Protein 2IU5 (pdb70)

Radius of gyration: 24.39 Å; Cα contacts (8 Å, |Δi|>4): 300; chains: 2; bounding box: 53×53×75 Å

Nearest PDB structures (foldseek):
  2iu5-assembly1_B  TM=9.719E-01  e=1.407E-22  Lactococcus lactis subsp. lactis Il1403
  4mk6-assembly1_A-2  TM=7.461E-01  e=1.262E-07  Listeria monocytogenes EGD-e
  6en8-assembly1_D  TM=5.261E-01  e=4.383E-03  Sulfolobus acidocaldarius DSM 639
  3qkx-assembly1_A  TM=4.637E-01  e=3.788E-03  Haemophilus influenzae
  3bjb-assembly2_D  TM=5.401E-01  e=4.105E-02  Rhodococcus jostii RHA1

CATH classification: 1.10.357.10

Solvent-accessible surface area: 18231 Å² total

Structure (mmCIF, N/CA/C/O backbone):
data_2IU5
#
_entry.id   2IU5
#
_cell.length_a   44.459
_cell.length_b   46.284
_cell.length_c   171.939
_cell.angle_alpha   90.00
_cell.angle_beta   90.00
_cell.angle_gamma   90.00
#
_symmetry.space_group_name_H-M   'P 21 21 21'
#
loop_
_entity.id
_entity.type
_entity.pdbx_description
1 polymer 'HTH-TYPE DHAKLM OPERON TRANSCRIPTIONAL ACTIVATOR DHAS'
2 water water
#
loop_
_atom_site.group_PDB
_atom_site.id
_atom_site.type_symbol
_atom_site.label_atom_id
_atom_site.label_alt_id
_atom_site.label_comp_id
_atom_site.label_asym_id
_atom_site.label_entity_id
_atom_site.label_seq_id
_atom_site.pdbx_PDB_ins_code
_atom_site.Cartn_x
_atom_site.Cartn_y
_atom_site.Cartn_z
_atom_site.occupancy
_atom_site.B_iso_or_equiv
_atom_site.auth_seq_id
_atom_site.auth_comp_id
_atom_site.auth_asym_id
_atom_site.auth_atom_id
_atom_site.pdbx_PDB_model_num
ATOM 1 N N . MET A 1 8 ? 7.518 42.050 46.996 1.00 21.52 1 MET A N 1
ATOM 2 C CA . MET A 1 8 ? 6.399 42.439 47.905 1.00 20.10 1 MET A CA 1
ATOM 3 C C . MET A 1 8 ? 6.404 41.485 49.067 1.00 19.85 1 MET A C 1
ATOM 4 O O . MET A 1 8 ? 6.832 40.342 48.906 1.00 19.63 1 MET A O 1
ATOM 9 N N . GLU A 1 9 ? 5.931 41.944 50.221 1.00 19.80 2 GLU A N 1
ATOM 10 C CA . GLU A 1 9 ? 5.849 41.074 51.390 1.00 21.35 2 GLU A CA 1
ATOM 11 C C . GLU A 1 9 ? 4.492 41.185 52.070 1.00 19.97 2 GLU A C 1
ATOM 12 O O . GLU A 1 9 ? 3.813 40.184 52.244 1.00 18.63 2 GLU A O 1
ATOM 18 N N . LYS A 1 10 ? 4.088 42.395 52.457 1.00 19.49 3 LYS A N 1
ATOM 19 C CA . LYS A 1 10 ? 2.990 42.538 53.408 1.00 20.99 3 LYS A CA 1
ATOM 20 C C . LYS A 1 10 ? 1.619 42.041 52.946 1.00 21.29 3 LYS A C 1
ATOM 21 O O . LYS A 1 10 ? 0.827 41.579 53.761 1.00 21.68 3 LYS A O 1
ATOM 27 N N . SER A 1 11 ? 1.338 42.130 51.649 1.00 20.90 4 SER A N 1
ATOM 28 C CA . SER A 1 11 ? 0.026 41.772 51.138 1.00 21.80 4 SER A CA 1
ATOM 29 C C . SER A 1 11 ? -0.006 40.305 50.726 1.00 22.53 4 SER A C 1
ATOM 30 O O . SER A 1 11 ? -1.061 39.811 50.351 1.00 22.73 4 SER A O 1
ATOM 33 N N . ILE A 1 12 ? 1.139 39.625 50.792 1.00 21.50 5 ILE A N 1
ATOM 34 C CA . ILE A 1 12 ? 1.213 38.232 50.344 1.00 21.44 5 ILE A CA 1
ATOM 35 C C . ILE A 1 12 ? 1.925 37.281 51.312 1.00 21.92 5 ILE A C 1
ATOM 36 O O . ILE A 1 12 ? 2.518 36.313 50.872 1.00 21.71 5 ILE A O 1
ATOM 41 N N . ILE A 1 13 ? 1.851 37.571 52.609 1.00 22.34 6 ILE A N 1
ATOM 42 C CA . ILE A 1 13 ? 2.629 36.865 53.622 1.00 23.17 6 ILE A CA 1
ATOM 43 C C . ILE A 1 13 ? 2.318 35.365 53.554 1.00 22.88 6 ILE A C 1
ATOM 44 O O . ILE A 1 13 ? 3.219 34.528 53.454 1.00 22.76 6 ILE A O 1
ATOM 49 N N . THR A 1 14 ? 1.034 35.022 53.600 1.00 21.45 7 THR A N 1
ATOM 50 C CA . THR A 1 14 ? 0.672 33.611 53.687 1.00 20.90 7 THR A CA 1
ATOM 51 C C . THR A 1 14 ? 0.991 32.886 52.392 1.00 21.46 7 THR A C 1
ATOM 52 O O . THR A 1 14 ? 1.489 31.767 52.411 1.00 19.75 7 THR A O 1
ATOM 56 N N . GLN A 1 15 ? 0.704 33.525 51.264 1.00 19.65 8 GLN A N 1
ATOM 57 C CA . GLN A 1 15 ? 1.063 32.948 49.973 1.00 20.05 8 GLN A CA 1
ATOM 58 C C . GLN A 1 15 ? 2.537 32.601 49.899 1.00 19.58 8 GLN A C 1
ATOM 59 O O . GLN A 1 15 ? 2.901 31.536 49.390 1.00 20.48 8 GLN A O 1
ATOM 65 N N . LYS A 1 16 ? 3.385 33.500 50.406 1.00 20.03 9 LYS A N 1
ATOM 66 C CA . LYS A 1 16 ? 4.824 33.280 50.334 1.00 20.86 9 LYS A CA 1
ATOM 67 C C . LYS A 1 16 ? 5.246 32.088 51.180 1.00 19.89 9 LYS A C 1
ATOM 68 O O . LYS A 1 16 ? 6.146 31.337 50.785 1.00 22.15 9 LYS A O 1
ATOM 74 N N . ILE A 1 17 ? 4.601 31.918 52.332 1.00 18.71 10 ILE A N 1
ATOM 75 C CA . ILE A 1 17 ? 4.883 30.779 53.208 1.00 19.73 10 ILE A CA 1
ATOM 76 C C . ILE A 1 17 ? 4.482 29.469 52.531 1.00 19.91 10 ILE A C 1
ATOM 77 O O . ILE A 1 17 ? 5.236 28.483 52.540 1.00 20.24 10 ILE A O 1
ATOM 82 N N . ILE A 1 18 ? 3.290 29.469 51.935 1.00 17.80 11 ILE A N 1
ATOM 83 C CA . ILE A 1 18 ? 2.800 28.276 51.240 1.00 18.78 11 ILE A CA 1
ATOM 84 C C . ILE A 1 18 ? 3.727 27.953 50.062 1.00 19.66 11 ILE A C 1
ATOM 85 O O . ILE A 1 18 ? 4.127 26.813 49.868 1.00 19.13 11 ILE A O 1
ATOM 90 N N . ALA A 1 19 ? 4.081 28.957 49.268 1.00 20.17 12 ALA A N 1
ATOM 91 C CA . ALA A 1 19 ? 4.992 28.737 48.143 1.00 20.77 12 ALA A CA 1
ATOM 92 C C . ALA A 1 19 ? 6.366 28.193 48.556 1.00 20.71 12 ALA A C 1
ATOM 93 O O . ALA A 1 19 ? 6.937 27.286 47.910 1.00 21.35 12 ALA A O 1
ATOM 95 N N . LYS A 1 20 ? 6.912 28.746 49.627 1.00 20.41 13 LYS A N 1
ATOM 96 C CA . LYS A 1 20 ? 8.196 28.261 50.140 1.00 21.51 13 LYS A CA 1
ATOM 97 C C . LYS A 1 20 ? 8.113 26.788 50.530 1.00 21.51 13 LYS A C 1
ATOM 98 O O . LYS A 1 20 ? 9.009 25.998 50.215 1.00 21.99 13 LYS A O 1
ATOM 104 N N . ALA A 1 21 ? 7.032 26.439 51.218 1.00 20.01 14 ALA A N 1
ATOM 105 C CA . ALA A 1 21 ? 6.787 25.040 51.557 1.00 19.33 14 ALA A CA 1
ATOM 106 C C . ALA A 1 21 ? 6.773 24.132 50.327 1.00 19.41 14 ALA A C 1
ATOM 107 O O . ALA A 1 21 ? 7.422 23.075 50.305 1.00 20.00 14 ALA A O 1
ATOM 109 N N . PHE A 1 22 ? 6.028 24.552 49.304 1.00 18.82 15 PHE A N 1
ATOM 110 C CA . PHE A 1 22 ? 5.969 23.778 48.064 1.00 19.13 15 PHE A CA 1
ATOM 111 C C . PHE A 1 22 ? 7.344 23.645 47.424 1.00 19.89 15 PHE A C 1
ATOM 112 O O . PHE A 1 22 ? 7.751 22.554 47.008 1.00 19.29 15 PHE A O 1
ATOM 120 N N . LYS A 1 23 ? 8.063 24.764 47.346 1.00 19.69 16 LYS A N 1
ATOM 121 C CA . LYS A 1 23 ? 9.399 24.744 46.703 1.00 20.15 16 LYS A CA 1
ATOM 122 C C . LYS A 1 23 ? 10.321 2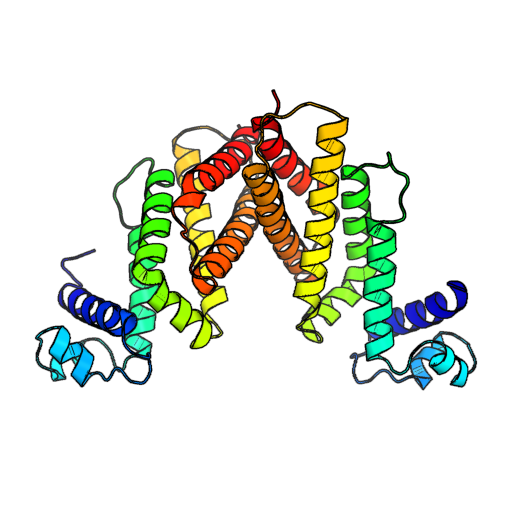3.796 47.477 1.00 20.93 16 LYS A C 1
ATOM 123 O O . LYS A 1 23 ? 11.105 23.048 46.881 1.00 22.75 16 LYS A O 1
ATOM 129 N N . ASP A 1 24 ? 10.241 23.817 48.805 1.00 22.21 17 ASP A N 1
ATOM 130 C CA . ASP A 1 24 ? 10.985 22.884 49.642 1.00 21.82 17 ASP A CA 1
ATOM 131 C C . ASP A 1 24 ? 10.645 21.415 49.346 1.00 21.46 17 ASP A C 1
ATOM 132 O O . ASP A 1 24 ? 11.551 20.583 49.192 1.00 21.58 17 ASP A O 1
ATOM 137 N N . LEU A 1 25 ? 9.359 21.087 49.260 1.00 19.12 18 LEU A N 1
ATOM 138 C CA . LEU A 1 25 ? 8.969 19.707 48.946 1.00 19.66 18 LEU A CA 1
ATOM 139 C C . LEU A 1 25 ? 9.411 19.285 47.541 1.00 18.75 18 LEU A C 1
ATOM 140 O O . LEU A 1 25 ? 9.754 18.125 47.319 1.00 17.59 18 LEU A O 1
ATOM 145 N N . MET A 1 26 ? 9.407 20.227 46.594 1.00 18.92 19 MET A N 1
ATOM 146 C CA . MET A 1 26 ? 9.823 19.917 45.205 1.00 18.75 19 MET A CA 1
ATOM 147 C C . MET A 1 26 ? 11.313 19.607 45.088 1.00 20.28 19 MET A C 1
ATOM 148 O O . MET A 1 26 ? 11.773 19.069 44.093 1.00 20.62 19 MET A O 1
ATOM 153 N N . GLN A 1 27 ? 12.090 19.942 46.109 1.00 19.28 20 GLN A N 1
ATOM 154 C CA . GLN A 1 27 ? 13.489 19.548 46.086 1.00 19.19 20 GLN A CA 1
ATOM 155 C C . GLN A 1 27 ? 13.640 18.029 46.163 1.00 18.80 20 GLN A C 1
ATOM 156 O O . GLN A 1 27 ? 14.586 17.464 45.601 1.00 18.90 20 GLN A O 1
ATOM 162 N N . SER A 1 28 ? 12.719 17.373 46.863 1.00 17.94 21 SER A N 1
ATOM 163 C CA . SER A 1 28 ? 12.976 15.990 47.266 1.00 17.71 21 SER A CA 1
ATOM 164 C C . SER A 1 28 ? 11.815 15.042 47.007 1.00 18.65 21 SER A C 1
ATOM 165 O O . SER A 1 28 ? 11.916 13.859 47.345 1.00 20.04 21 SER A O 1
ATOM 168 N N . ASN A 1 29 ? 10.735 15.563 46.425 1.00 18.59 22 ASN A N 1
ATOM 169 C CA . ASN A 1 29 ? 9.564 14.744 46.087 1.00 21.13 22 ASN A CA 1
ATOM 170 C C . ASN A 1 29 ? 9.139 15.009 44.647 1.00 19.06 22 ASN A C 1
ATOM 171 O O . ASN A 1 29 ? 9.314 16.125 44.154 1.00 20.60 22 ASN A O 1
ATOM 176 N N . ALA A 1 30 ? 8.588 13.991 43.983 1.00 21.23 23 ALA A N 1
ATOM 177 C CA . ALA A 1 30 ? 8.019 14.213 42.650 1.00 21.01 23 ALA A CA 1
ATOM 178 C C . ALA A 1 30 ? 6.817 15.142 42.768 1.00 20.81 23 ALA A C 1
ATOM 179 O O . ALA A 1 30 ? 6.047 15.060 43.725 1.00 20.72 23 ALA A O 1
ATOM 181 N N . TYR A 1 31 ? 6.658 16.033 41.792 1.00 19.65 24 TYR A N 1
ATOM 182 C CA . TYR A 1 31 ? 5.586 16.989 41.789 1.00 19.56 24 TYR A CA 1
ATOM 183 C C . TYR A 1 31 ? 4.213 16.390 42.119 1.00 20.25 24 TYR A C 1
ATOM 184 O O . TYR A 1 31 ? 3.495 16.902 42.976 1.00 19.37 24 TYR A O 1
ATOM 193 N N . HIS A 1 32 ? 3.845 15.317 41.433 1.00 19.38 25 HIS A N 1
ATOM 194 C CA . HIS A 1 32 ? 2.485 14.820 41.582 1.00 19.38 25 HIS A CA 1
ATOM 195 C C . HIS A 1 32 ? 2.274 14.100 42.904 1.00 20.62 25 HIS A C 1
ATOM 196 O O . HIS A 1 32 ? 1.140 13.819 43.268 1.00 20.71 25 HIS A O 1
ATOM 203 N N . GLN A 1 33 ? 3.360 13.804 43.619 1.00 19.78 26 GLN A N 1
ATOM 204 C CA . GLN A 1 33 ? 3.266 13.144 44.922 1.00 21.16 26 GLN A CA 1
ATOM 205 C C . GLN A 1 33 ? 3.275 14.136 46.077 1.00 21.44 26 GLN A C 1
ATOM 206 O O . GLN A 1 33 ? 3.351 13.740 47.253 1.00 24.36 26 GLN A O 1
ATOM 212 N N . ILE A 1 34 ? 3.201 15.428 45.757 1.00 19.22 27 ILE A N 1
ATOM 213 C CA . ILE A 1 34 ? 3.030 16.465 46.758 1.00 20.22 27 ILE A CA 1
ATOM 214 C C . ILE A 1 34 ? 1.574 16.912 46.841 1.00 20.17 27 ILE A C 1
ATOM 215 O O . ILE A 1 34 ? 1.081 17.567 45.928 1.00 20.67 27 ILE A O 1
ATOM 220 N N . SER A 1 35 ? 0.882 16.563 47.920 1.00 20.24 28 SER A N 1
ATOM 221 C CA . SER A 1 35 ? -0.528 16.959 48.028 1.00 20.07 28 SER A CA 1
ATOM 222 C C . SER A 1 35 ? -0.654 18.309 48.709 1.00 19.77 28 SER A C 1
ATOM 223 O O . SER A 1 35 ? 0.291 18.796 49.323 1.00 18.77 28 SER A O 1
ATOM 226 N N . VAL A 1 36 ? -1.829 18.935 48.613 1.00 19.47 29 VAL A N 1
ATOM 227 C CA . VAL A 1 36 ? -2.096 20.127 49.405 1.00 19.92 29 VAL A CA 1
ATOM 228 C C . VAL A 1 36 ? -1.901 19.866 50.898 1.00 20.39 29 VAL A C 1
ATOM 229 O O . VAL A 1 36 ? -1.352 20.691 51.628 1.00 19.87 29 VAL A O 1
ATOM 233 N N . SER A 1 37 ? -2.352 18.706 51.365 1.00 20.05 30 SER A N 1
ATOM 234 C CA . SER A 1 37 ? -2.091 18.344 52.754 1.00 22.00 30 SER A CA 1
ATOM 235 C C . SER A 1 37 ? -0.592 18.416 53.073 1.00 21.17 30 SER A C 1
ATOM 236 O O . SER A 1 37 ? -0.220 18.967 54.110 1.00 20.52 30 SER A O 1
ATOM 239 N N . ASP A 1 38 ? 0.259 17.866 52.196 1.00 20.65 31 ASP A N 1
ATOM 240 C CA . ASP A 1 38 ? 1.709 17.874 52.430 1.00 20.49 31 ASP A CA 1
ATOM 241 C C . ASP A 1 38 ? 2.229 19.313 52.499 1.00 20.15 31 ASP A C 1
ATOM 242 O O . ASP A 1 38 ? 3.013 19.663 53.392 1.00 19.92 31 ASP A O 1
ATOM 247 N N . ILE A 1 39 ? 1.789 20.142 51.557 1.00 19.84 32 ILE A N 1
ATOM 248 C CA . ILE A 1 39 ? 2.244 21.538 51.500 1.00 19.32 32 ILE A CA 1
ATOM 249 C C . ILE A 1 39 ? 1.933 22.251 52.800 1.00 18.41 32 ILE A C 1
ATOM 250 O O . ILE A 1 39 ? 2.777 22.952 53.365 1.00 18.27 32 ILE A O 1
ATOM 255 N N . MET A 1 40 ? 0.709 22.071 53.280 1.00 18.86 33 MET A N 1
ATOM 256 C CA . MET A 1 40 ? 0.265 22.796 54.463 1.00 19.02 33 MET A CA 1
ATOM 257 C C . MET A 1 40 ? 0.837 22.247 55.768 1.00 19.51 33 MET A C 1
ATOM 258 O O . MET A 1 40 ? 1.090 23.006 56.702 1.00 19.37 33 MET A O 1
ATOM 263 N N . GLN A 1 41 ? 1.052 20.940 55.842 1.00 20.55 34 GLN A N 1
ATOM 264 C CA . GLN A 1 41 ? 1.863 20.359 56.914 1.00 22.13 34 GLN A CA 1
ATOM 265 C C . GLN A 1 41 ? 3.245 20.994 56.977 1.00 22.11 34 GLN A C 1
ATOM 266 O O . GLN A 1 41 ? 3.728 21.386 58.047 1.00 22.35 34 GLN A O 1
ATOM 272 N N . THR A 1 42 ? 3.902 21.112 55.822 1.00 20.45 35 THR A N 1
ATOM 273 C CA . THR A 1 42 ? 5.246 21.662 55.784 1.00 20.40 35 THR A CA 1
ATOM 274 C C . THR A 1 42 ? 5.221 23.160 56.139 1.00 21.37 35 THR A C 1
ATOM 275 O O . THR A 1 42 ? 6.123 23.668 56.816 1.00 22.30 35 THR A O 1
ATOM 279 N N . ALA A 1 43 ? 4.186 23.860 55.687 1.00 20.26 36 ALA A N 1
ATOM 280 C CA . ALA A 1 43 ? 4.033 25.283 55.970 1.00 21.75 36 ALA A CA 1
ATOM 281 C C . ALA A 1 43 ? 3.645 25.574 57.418 1.00 22.68 36 ALA A C 1
ATOM 282 O O . ALA A 1 43 ? 3.777 26.718 57.887 1.00 23.15 36 ALA A O 1
ATOM 284 N N . LYS A 1 44 ? 3.169 24.554 58.113 1.00 22.64 37 LYS A N 1
ATOM 285 C CA . LYS A 1 44 ? 2.621 24.703 59.467 1.00 23.79 37 LYS A CA 1
ATOM 286 C C . LYS A 1 44 ? 1.459 25.693 59.503 1.00 23.18 37 LYS A C 1
ATOM 287 O O . LYS A 1 44 ? 1.398 26.569 60.367 1.00 24.19 37 LYS A O 1
ATOM 293 N N . ILE A 1 45 ? 0.549 25.532 58.555 1.00 22.85 38 ILE A N 1
ATOM 294 C CA . ILE A 1 45 ? -0.678 26.307 58.504 1.00 22.29 38 ILE A CA 1
ATOM 295 C C . ILE A 1 45 ? -1.829 25.329 58.296 1.00 23.07 38 ILE A C 1
ATOM 296 O O . ILE A 1 45 ? -1.698 24.333 57.579 1.00 23.33 38 ILE A O 1
ATOM 301 N N . ARG A 1 46 ? -2.965 25.613 58.928 1.00 25.16 39 ARG A N 1
ATOM 302 C CA . ARG A 1 46 ? -4.144 24.759 58.815 1.00 26.36 39 ARG A CA 1
ATOM 303 C C . ARG A 1 46 ? -4.507 24.537 57.351 1.00 24.66 39 ARG A C 1
ATOM 304 O O . ARG A 1 46 ? -4.513 25.491 56.571 1.00 24.74 39 ARG A O 1
ATOM 312 N N . ARG A 1 47 ? -4.809 23.298 56.981 1.00 22.63 40 ARG A N 1
ATOM 313 C CA . ARG A 1 47 ? -4.967 22.951 55.576 1.00 22.18 40 ARG A CA 1
ATOM 314 C C . ARG A 1 47 ? -5.963 23.827 54.837 1.00 22.50 40 ARG A C 1
ATOM 315 O O . ARG A 1 47 ? -5.690 24.281 53.719 1.00 22.75 40 ARG A O 1
ATOM 323 N N . GLN A 1 48 ? -7.121 24.064 55.449 1.00 21.88 41 GLN A N 1
ATOM 324 C CA . GLN A 1 48 ? -8.190 24.765 54.752 1.00 22.30 41 GLN A CA 1
ATOM 325 C C . GLN A 1 48 ? -7.762 26.170 54.299 1.00 21.95 41 GLN A C 1
ATOM 326 O O . GLN A 1 48 ? -8.300 26.725 53.337 1.00 21.73 41 GLN A O 1
ATOM 332 N N . THR A 1 49 ? -6.789 26.753 54.988 1.00 22.23 42 THR A N 1
ATOM 333 C CA . THR A 1 49 ? -6.319 28.102 54.673 1.00 22.72 42 THR A CA 1
ATOM 334 C C . THR A 1 49 ? -5.776 28.171 53.243 1.00 21.59 42 THR A C 1
ATOM 335 O O . THR A 1 49 ? -5.845 29.221 52.604 1.00 23.37 42 THR A O 1
ATOM 339 N N . PHE A 1 50 ? -5.244 27.068 52.737 1.00 20.80 43 PHE A N 1
ATOM 340 C CA . PHE A 1 50 ? -4.699 27.039 51.370 1.00 19.77 43 PHE A CA 1
ATOM 341 C C . PHE A 1 50 ? -5.739 27.573 50.412 1.00 20.90 43 PHE A C 1
ATOM 342 O O . PHE A 1 50 ? -5.412 28.297 49.470 1.00 19.14 43 PHE A O 1
ATOM 350 N N . TYR A 1 51 ? -7.000 27.230 50.649 1.00 19.84 44 TYR A N 1
ATOM 351 C CA . TYR A 1 51 ? -8.081 27.545 49.704 1.00 19.96 44 TYR A CA 1
ATOM 352 C C . TYR A 1 51 ? -8.588 28.980 49.751 1.00 21.49 44 TYR A C 1
ATOM 353 O O . TYR A 1 51 ? -9.439 29.409 48.947 1.00 22.25 44 TYR A O 1
ATOM 362 N N . ASN A 1 52 ? -8.066 29.750 50.697 1.00 20.03 45 ASN A N 1
ATOM 363 C CA . ASN A 1 52 ? -8.303 31.183 50.649 1.00 21.73 45 ASN A CA 1
ATOM 364 C C . ASN A 1 52 ? -7.489 31.775 49.512 1.00 21.02 45 ASN A C 1
ATOM 365 O O . ASN A 1 52 ? -7.736 32.915 49.125 1.00 21.35 45 ASN A O 1
ATOM 370 N N . TYR A 1 53 ? -6.534 31.011 48.982 1.00 20.33 46 TYR A N 1
ATOM 371 C CA . TYR A 1 53 ? -5.541 31.560 48.058 1.00 21.66 46 TYR A CA 1
ATOM 372 C C . TYR A 1 53 ? -5.389 30.796 46.743 1.00 21.13 46 TYR A C 1
ATOM 373 O O . TYR A 1 53 ? -5.189 31.411 45.700 1.00 21.24 46 TYR A O 1
ATOM 382 N N . PHE A 1 54 ? -5.480 29.470 46.781 1.00 20.52 47 PHE A N 1
ATOM 383 C CA . PHE A 1 54 ? -5.222 28.659 45.593 1.00 21.06 47 PHE A CA 1
ATOM 384 C C . PHE A 1 54 ? -6.192 27.508 45.534 1.00 20.43 47 PHE A C 1
ATOM 385 O O . PHE A 1 54 ? -6.569 26.993 46.576 1.00 22.34 47 PHE A O 1
ATOM 393 N N . GLN A 1 55 ? -6.583 27.111 44.323 1.00 20.58 48 GLN A N 1
ATOM 394 C CA . GLN A 1 55 ? -7.517 26.004 44.157 1.00 20.08 48 GLN A CA 1
ATOM 395 C C . GLN A 1 55 ? -6.800 24.651 44.207 1.00 20.75 48 GLN A C 1
ATOM 396 O O . GLN A 1 55 ? -7.386 23.632 44.581 1.00 19.32 48 GLN A O 1
ATOM 402 N N . ASN A 1 56 ? -5.528 24.657 43.819 1.00 17.84 49 ASN A N 1
ATOM 403 C CA . ASN A 1 56 ? -4.767 23.440 43.656 1.00 19.96 49 ASN A CA 1
ATOM 404 C C . ASN A 1 56 ? -3.307 23.774 43.386 1.00 19.54 49 ASN A C 1
ATOM 405 O O . ASN A 1 56 ? -2.928 24.950 43.336 1.00 18.99 49 ASN A O 1
ATOM 410 N N . GLN A 1 57 ? -2.505 22.736 43.218 1.00 19.88 50 GLN A N 1
ATOM 411 C CA . GLN A 1 57 ? -1.069 22.895 43.051 1.00 18.77 50 GLN A CA 1
ATOM 412 C C . GLN A 1 57 ? -0.704 23.584 41.745 1.00 19.39 50 GLN A C 1
ATOM 413 O O . GLN A 1 57 ? 0.324 24.251 41.705 1.00 20.54 50 GLN A O 1
ATOM 419 N N . GLU A 1 58 ? -1.528 23.435 40.706 1.00 18.96 51 GLU A N 1
ATOM 420 C CA . GLU A 1 58 ? -1.262 24.103 39.417 1.00 20.34 51 GLU A CA 1
ATOM 421 C C . GLU A 1 58 ? -1.391 25.597 39.602 1.00 20.90 51 GLU A C 1
ATOM 422 O O . GLU A 1 58 ? -0.563 26.369 39.103 1.00 21.22 51 GLU A O 1
ATOM 428 N N . GLU A 1 59 ? -2.425 26.012 40.319 1.00 19.31 52 GLU A N 1
ATOM 429 C CA . GLU A 1 59 ? -2.549 27.452 40.584 1.00 20.04 52 GLU A CA 1
ATOM 430 C C . GLU A 1 59 ? -1.387 27.976 41.425 1.00 19.88 52 GLU A C 1
ATOM 431 O O . GLU A 1 59 ? -0.945 29.111 41.223 1.00 20.31 52 GLU A O 1
ATOM 437 N N . LEU A 1 60 ? -0.889 27.183 42.370 1.00 19.23 53 LEU A N 1
ATOM 438 C CA . LEU A 1 60 ? 0.222 27.590 43.203 1.00 18.74 53 LEU A CA 1
ATOM 439 C C . LEU A 1 60 ? 1.463 27.722 42.315 1.00 19.59 53 LEU A C 1
ATOM 440 O O . LEU A 1 60 ? 2.197 28.705 42.452 1.00 20.24 53 LEU A O 1
ATOM 445 N N . LEU A 1 61 ? 1.687 26.763 41.415 1.00 19.97 54 LEU A N 1
ATOM 446 C CA . LEU A 1 61 ? 2.841 26.848 40.497 1.00 20.94 54 LEU A CA 1
ATOM 447 C C . LEU A 1 61 ? 2.776 28.123 39.677 1.00 21.46 54 LEU A C 1
ATOM 448 O O . LEU A 1 61 ? 3.777 28.842 39.568 1.00 21.79 54 LEU A O 1
ATOM 453 N N . SER A 1 62 ? 1.615 28.411 39.099 1.00 20.74 55 SER A N 1
ATOM 454 C CA . SER A 1 62 ? 1.454 29.598 38.267 1.00 21.70 55 SER A CA 1
ATOM 455 C C . SER A 1 62 ? 1.847 30.828 39.075 1.00 21.30 55 SER A C 1
ATOM 456 O O . SER A 1 62 ? 2.549 31.731 38.586 1.00 21.30 55 SER A O 1
ATOM 459 N N . TRP A 1 63 ? 1.398 30.870 40.325 1.00 19.78 56 TRP A N 1
ATOM 460 C CA . TRP A 1 63 ? 1.675 32.009 41.189 1.00 19.52 56 TRP A CA 1
ATOM 461 C C . TRP A 1 63 ? 3.172 32.116 41.460 1.00 18.36 56 TRP A C 1
ATOM 462 O O . TRP A 1 63 ? 3.753 33.216 41.413 1.00 20.25 56 TRP A O 1
ATOM 473 N N . ILE A 1 64 ? 3.810 30.983 41.738 1.00 19.26 57 ILE A N 1
ATOM 474 C CA . ILE A 1 64 ? 5.246 30.981 41.992 1.00 18.61 57 ILE A CA 1
ATOM 475 C C . ILE A 1 64 ? 5.996 31.543 40.783 1.00 19.81 57 ILE A C 1
ATOM 476 O O . ILE A 1 64 ? 6.897 32.367 40.937 1.00 21.72 57 ILE A O 1
ATOM 481 N N . PHE A 1 65 ? 5.624 31.102 39.588 1.00 20.08 58 PHE A N 1
ATOM 482 C CA . PHE A 1 65 ? 6.336 31.543 38.384 1.00 21.50 58 PHE A CA 1
ATOM 483 C C . PHE A 1 65 ? 6.171 33.057 38.237 1.00 23.12 58 PHE A C 1
ATOM 484 O O . PHE A 1 65 ? 7.137 33.792 37.965 1.00 24.82 58 PHE A O 1
ATOM 492 N N . GLU A 1 66 ? 4.954 33.554 38.415 1.00 21.98 59 GLU A N 1
ATOM 493 C CA . GLU A 1 66 ? 4.712 34.981 38.183 1.00 24.51 59 GLU A CA 1
ATOM 494 C C . GLU A 1 66 ? 5.405 35.819 39.250 1.00 24.96 59 GLU A C 1
ATOM 495 O O . GLU A 1 66 ? 6.031 36.841 38.953 1.00 26.57 59 GLU A O 1
ATOM 501 N N . ASN A 1 67 ? 5.296 35.388 40.494 1.00 23.96 60 ASN A N 1
ATOM 502 C CA . ASN A 1 67 ? 5.810 36.174 41.605 1.00 23.28 60 ASN A CA 1
ATOM 503 C C . ASN A 1 67 ? 7.330 36.157 41.637 1.00 22.34 60 ASN A C 1
ATOM 504 O O . ASN A 1 67 ? 7.963 37.193 41.825 1.00 22.93 60 ASN A O 1
ATOM 509 N N . ASP A 1 68 ? 7.923 34.985 41.461 1.00 22.27 61 ASP A N 1
ATOM 510 C CA . ASP A 1 68 ? 9.351 34.858 41.756 1.00 21.80 61 ASP A CA 1
ATOM 511 C C . ASP A 1 68 ? 10.158 35.608 40.694 1.00 21.96 61 ASP A C 1
ATOM 512 O O . ASP A 1 68 ? 11.108 36.323 41.015 1.00 21.77 61 ASP A O 1
ATOM 517 N N . PHE A 1 69 ? 9.790 35.448 39.424 1.00 21.25 62 PHE A N 1
ATOM 518 C CA . PHE A 1 69 ? 10.509 36.145 38.363 1.00 21.61 62 PHE A CA 1
ATOM 519 C C . PHE A 1 69 ? 10.329 37.649 38.410 1.00 21.39 62 PHE A C 1
ATOM 520 O O . PHE A 1 69 ? 11.292 38.381 38.179 1.00 23.75 62 PHE A O 1
ATOM 528 N N . ALA A 1 70 ? 9.125 38.123 38.705 1.00 21.68 63 ALA A N 1
ATOM 529 C CA . ALA A 1 70 ? 8.917 39.572 38.873 1.00 21.07 63 ALA A CA 1
ATOM 530 C C . ALA A 1 70 ? 9.708 40.133 40.051 1.00 20.35 63 ALA A C 1
ATOM 531 O O . ALA A 1 70 ? 10.271 41.227 39.976 1.00 21.81 63 ALA A O 1
ATOM 533 N N . GLU A 1 71 ? 9.752 39.379 41.147 1.00 21.61 64 GLU A N 1
ATOM 534 C CA . GLU A 1 71 ? 10.427 39.850 42.335 1.00 23.30 64 GLU A CA 1
ATOM 535 C C . GLU A 1 71 ? 11.902 40.021 42.033 1.00 22.29 64 GLU A C 1
ATOM 536 O O . GLU A 1 71 ? 12.515 41.001 42.470 1.00 24.87 64 GLU A O 1
ATOM 542 N N . LEU A 1 72 ? 12.448 39.069 41.282 1.00 22.58 65 LEU A N 1
ATOM 543 C CA . LEU A 1 72 ? 13.883 39.044 41.013 1.00 23.34 65 LEU A CA 1
ATOM 544 C C . LEU A 1 72 ? 14.286 40.116 40.018 1.00 23.34 65 LEU A C 1
ATOM 545 O O . LEU A 1 72 ? 15.366 40.714 40.148 1.00 25.37 65 LEU A O 1
ATOM 550 N N . ILE A 1 73 ? 13.437 40.366 39.031 1.00 21.85 66 ILE A N 1
ATOM 551 C CA . ILE A 1 73 ? 13.817 41.260 37.936 1.00 22.23 66 ILE A CA 1
ATOM 552 C C . ILE A 1 73 ? 13.372 42.695 38.237 1.00 22.89 66 ILE A C 1
ATOM 553 O O . ILE A 1 73 ? 14.138 43.635 38.039 1.00 24.09 66 ILE A O 1
ATOM 558 N N . ASN A 1 74 ? 12.147 42.879 38.725 1.00 21.85 67 ASN A N 1
ATOM 559 C CA . ASN A 1 74 ? 11.502 44.196 38.674 1.00 22.45 67 ASN A CA 1
ATOM 560 C C . ASN A 1 74 ? 11.212 44.836 40.027 1.00 22.39 67 ASN A C 1
ATOM 561 O O . ASN A 1 74 ? 11.175 46.059 40.148 1.00 21.81 67 ASN A O 1
ATOM 566 N N . ASP A 1 75 ? 11.004 44.010 41.044 1.00 21.89 68 ASP A N 1
ATOM 567 C CA . ASP A 1 75 ? 10.438 44.528 42.287 1.00 23.04 68 ASP A CA 1
ATOM 568 C C . ASP A 1 75 ? 11.547 44.973 43.224 1.00 23.25 68 ASP A C 1
ATOM 569 O O . ASP A 1 75 ? 11.862 44.310 44.205 1.00 26.15 68 ASP A O 1
ATOM 574 N N . ASN A 1 76 ? 12.133 46.113 42.899 1.00 24.52 69 ASN A N 1
ATOM 575 C CA . ASN A 1 76 ? 13.205 46.647 43.714 1.00 25.75 69 ASN A CA 1
ATOM 576 C C . ASN A 1 76 ? 13.364 48.091 43.345 1.00 26.63 69 ASN A C 1
ATOM 577 O O . ASN A 1 76 ? 12.724 48.587 42.403 1.00 24.36 69 ASN A O 1
ATOM 582 N N . SER A 1 77 ? 14.230 48.757 44.103 1.00 26.72 70 SER A N 1
ATOM 583 C CA . SER A 1 77 ? 14.269 50.203 44.151 1.00 27.95 70 SER A CA 1
ATOM 584 C C . SER A 1 77 ? 15.391 50.732 43.269 1.00 27.22 70 SER A C 1
ATOM 585 O O . SER A 1 77 ? 15.564 51.930 43.088 1.00 28.17 70 SER A O 1
ATOM 588 N N . ASP A 1 78 ? 16.170 49.830 42.708 1.00 26.81 71 ASP A N 1
ATOM 589 C CA . ASP A 1 78 ? 17.491 50.226 42.267 1.00 25.48 71 ASP A CA 1
ATOM 590 C C . ASP A 1 78 ? 17.464 51.064 41.012 1.00 25.36 71 ASP A C 1
ATOM 591 O O . ASP A 1 78 ? 16.737 50.783 40.065 1.00 26.27 71 ASP A O 1
ATOM 596 N N . TYR A 1 79 ? 18.284 52.104 41.026 1.00 22.15 72 TYR A N 1
ATOM 597 C CA . TYR A 1 79 ? 18.485 52.895 39.855 1.00 21.93 72 TYR A CA 1
ATOM 598 C C . TYR A 1 79 ? 19.231 52.114 38.799 1.00 22.83 72 TYR A C 1
ATOM 599 O O . TYR A 1 79 ? 18.857 52.193 37.640 1.00 24.68 72 TYR A O 1
ATOM 608 N N . TYR A 1 80 ? 20.271 51.372 39.161 1.00 22.56 73 TYR A N 1
ATOM 609 C CA . TYR A 1 80 ? 21.011 50.632 38.138 1.00 22.27 73 TYR A CA 1
ATOM 610 C C . TYR A 1 80 ? 21.206 49.210 38.593 1.00 22.93 73 TYR A C 1
ATOM 611 O O . TYR A 1 80 ? 22.197 48.847 39.238 1.00 24.48 73 TYR A O 1
ATOM 620 N N . GLY A 1 81 ? 20.219 48.410 38.239 1.00 20.04 74 GLY A N 1
ATOM 621 C CA . GLY A 1 81 ? 20.069 47.164 38.925 1.00 19.55 74 GLY A CA 1
ATOM 622 C C . GLY A 1 81 ? 20.288 45.916 38.102 1.00 19.21 74 GLY A C 1
ATOM 623 O O . GLY A 1 81 ? 20.357 44.838 38.685 1.00 18.92 74 GLY A O 1
ATOM 624 N N . TRP A 1 82 ? 20.398 46.005 36.776 1.00 17.19 75 TRP A N 1
ATOM 625 C CA . TRP A 1 82 ? 20.256 44.780 36.005 1.00 18.28 75 TRP A CA 1
ATOM 626 C C . TRP A 1 82 ? 21.356 43.764 36.276 1.00 17.20 75 TRP A C 1
ATOM 627 O O . TRP A 1 82 ? 21.089 42.560 36.232 1.00 18.95 75 TRP A O 1
ATOM 638 N N . GLN A 1 83 ? 22.570 44.247 36.552 1.00 17.56 76 GLN A N 1
ATOM 639 C CA . GLN A 1 83 ? 23.664 43.299 36.751 1.00 17.37 76 GLN A CA 1
ATOM 640 C C . GLN A 1 83 ? 23.418 42.542 38.051 1.00 17.31 76 GLN A C 1
ATOM 641 O O . GLN A 1 83 ? 23.652 41.334 38.113 1.00 17.71 76 GLN A O 1
ATOM 647 N N . ASN A 1 84 ? 22.945 43.238 39.084 1.00 17.46 77 ASN A N 1
ATOM 648 C CA . ASN A 1 84 ? 22.610 42.563 40.351 1.00 18.19 77 ASN A CA 1
ATOM 649 C C . ASN A 1 84 ? 21.412 41.631 40.160 1.00 19.20 77 ASN A C 1
ATOM 650 O O . ASN A 1 84 ? 21.366 40.525 40.693 1.00 20.41 77 ASN A O 1
ATOM 655 N N . GLU A 1 85 ? 20.426 42.065 39.389 1.00 19.07 78 GLU A N 1
ATOM 656 C CA . GLU A 1 85 ? 19.262 41.214 39.160 1.00 18.97 78 GLU A CA 1
ATOM 657 C C . GLU A 1 85 ? 19.590 39.933 38.417 1.00 18.08 78 GLU A C 1
ATOM 658 O O . GLU A 1 85 ? 19.095 38.842 38.755 1.00 20.96 78 GLU A O 1
ATOM 664 N N . LEU A 1 86 ? 20.429 40.040 37.398 1.00 18.94 79 LEU A N 1
ATOM 665 C CA . LEU A 1 86 ? 20.874 38.854 36.692 1.00 18.36 79 LEU A CA 1
ATOM 666 C C . LEU A 1 86 ? 21.566 37.875 37.634 1.00 18.05 79 LEU A C 1
ATOM 667 O O . LEU A 1 86 ? 21.271 36.675 37.583 1.00 18.99 79 LEU A O 1
ATOM 672 N N . LEU A 1 87 ? 22.468 38.355 38.481 1.00 17.97 80 LEU A N 1
ATOM 673 C CA . LEU A 1 87 ? 23.137 37.480 39.451 1.00 17.90 80 LEU A CA 1
ATOM 674 C C . LEU A 1 87 ? 22.107 36.790 40.337 1.00 18.28 80 LEU A C 1
ATOM 675 O O . LEU A 1 87 ? 22.149 35.571 40.525 1.00 19.92 80 LEU A O 1
ATOM 680 N N . LEU A 1 88 ? 21.176 37.554 40.889 1.00 18.62 81 LEU A N 1
ATOM 681 C CA . LEU A 1 88 ? 20.178 36.933 41.774 1.00 21.26 81 LEU A CA 1
ATOM 682 C C . LEU A 1 88 ? 19.269 35.948 41.052 1.00 20.35 81 LEU A C 1
ATOM 683 O O . LEU A 1 88 ? 18.880 34.915 41.614 1.00 21.36 81 LEU A O 1
ATOM 688 N N . LEU A 1 89 ? 18.925 36.241 39.811 1.00 19.71 82 LEU A N 1
ATOM 689 C CA . LEU A 1 89 ? 18.176 35.277 39.014 1.00 21.02 82 LEU A CA 1
ATOM 690 C C . LEU A 1 89 ? 18.950 33.971 38.785 1.00 20.14 82 LEU A C 1
ATOM 691 O O . LEU A 1 89 ? 18.406 32.858 38.956 1.00 20.13 82 LEU A O 1
ATOM 696 N N . LEU A 1 90 ? 20.222 34.055 38.394 1.00 18.68 83 LEU A N 1
ATOM 697 C CA . LEU A 1 90 ? 21.014 32.836 38.230 1.00 18.99 83 LEU A CA 1
ATOM 698 C C . LEU A 1 90 ? 21.115 32.047 39.536 1.00 18.12 83 LEU A C 1
ATOM 699 O O . LEU A 1 90 ? 20.985 30.823 39.534 1.00 20.26 83 LEU A O 1
ATOM 704 N N . ARG A 1 91 ? 21.353 32.734 40.646 1.00 18.82 84 ARG A N 1
ATOM 705 C CA . ARG A 1 91 ? 21.389 32.080 41.942 1.00 18.50 84 ARG A CA 1
ATOM 706 C C . ARG A 1 91 ? 20.067 31.408 42.292 1.00 19.61 84 ARG A C 1
ATOM 707 O O . ARG A 1 91 ? 20.061 30.307 42.835 1.00 19.76 84 ARG A O 1
ATOM 715 N N . TYR A 1 92 ? 18.955 32.058 41.992 1.00 18.30 85 TYR A N 1
ATOM 716 C CA . TYR A 1 92 ? 17.634 31.505 42.261 1.00 19.05 85 TYR A CA 1
ATOM 717 C C . TYR A 1 92 ? 17.446 30.234 41.462 1.00 20.17 85 TYR A C 1
ATOM 718 O O . TYR A 1 92 ? 16.947 29.218 41.977 1.00 20.04 85 TYR A O 1
ATOM 727 N N . LEU A 1 93 ? 17.841 30.261 40.193 1.00 19.76 86 LEU A N 1
ATOM 728 C CA . LEU A 1 93 ? 17.667 29.079 39.340 1.00 19.08 86 LEU A CA 1
ATOM 729 C C . LEU A 1 93 ? 18.570 27.948 39.810 1.00 20.46 86 LEU A C 1
ATOM 730 O O . LEU A 1 93 ? 18.171 26.775 39.760 1.00 22.61 86 LEU A O 1
ATOM 735 N N . ASP A 1 94 ? 19.779 28.260 40.271 1.00 19.08 87 ASP A N 1
ATOM 736 C CA . ASP A 1 94 ? 20.651 27.218 40.828 1.00 20.06 87 ASP A CA 1
ATOM 737 C C . ASP A 1 94 ? 20.067 26.580 42.110 1.00 19.56 87 ASP A C 1
ATOM 738 O O . ASP A 1 94 ? 20.072 25.357 42.264 1.00 20.15 87 ASP A O 1
ATOM 743 N N . GLU A 1 95 ? 19.580 27.415 43.023 1.00 18.85 88 GLU A N 1
ATOM 744 C CA . GLU A 1 95 ? 19.006 26.942 44.271 1.00 19.94 88 GLU A CA 1
ATOM 745 C C . GLU A 1 95 ? 17.806 26.068 43.961 1.00 18.62 88 GLU A C 1
ATOM 746 O O . GLU A 1 95 ? 17.600 25.019 44.598 1.00 20.10 88 GLU A O 1
ATOM 752 N N . ASN A 1 96 ? 17.020 26.499 42.981 1.00 19.24 89 ASN A N 1
ATOM 753 C CA . ASN A 1 96 ? 15.795 25.790 42.655 1.00 18.64 89 ASN A CA 1
ATOM 754 C C . ASN A 1 96 ? 15.939 24.961 41.390 1.00 18.08 89 ASN A C 1
ATOM 755 O O . ASN A 1 96 ? 14.960 24.787 40.649 1.00 18.31 89 ASN A O 1
ATOM 760 N N . GLN A 1 97 ? 17.147 24.459 41.144 1.00 19.33 90 GLN A N 1
ATOM 761 C CA . GLN A 1 97 ? 17.411 23.753 39.900 1.00 19.20 90 GLN A CA 1
ATOM 762 C C . GLN A 1 97 ? 16.548 22.489 39.782 1.00 19.53 90 GLN A C 1
ATOM 763 O O . GLN A 1 97 ? 16.045 22.164 38.699 1.00 19.49 90 GLN A O 1
ATOM 769 N N . ILE A 1 98 ? 16.361 21.766 40.880 1.00 18.34 91 ILE A N 1
ATOM 770 C CA . ILE A 1 98 ? 15.616 20.523 40.785 1.00 18.42 91 ILE A CA 1
ATOM 771 C C . ILE A 1 98 ? 14.148 20.834 40.498 1.00 18.91 91 ILE A C 1
ATOM 772 O O . ILE A 1 98 ? 13.511 20.177 39.674 1.00 19.36 91 ILE A O 1
ATOM 777 N N . PHE A 1 99 ? 13.603 21.837 41.174 1.00 17.85 92 PHE A N 1
ATOM 778 C CA . PHE A 1 99 ? 12.244 22.320 40.935 1.00 18.52 92 PHE A CA 1
ATOM 779 C C . PHE A 1 99 ? 12.075 22.607 39.453 1.00 20.31 92 PHE A C 1
ATOM 780 O O . PHE A 1 99 ? 11.108 22.130 38.839 1.00 19.81 92 PHE A O 1
ATOM 788 N N . TYR A 1 100 ? 13.003 23.387 38.881 1.00 18.79 93 TYR A N 1
ATOM 789 C CA . TYR A 1 100 ? 12.843 23.786 37.476 1.00 20.15 93 TYR A CA 1
ATOM 790 C C . TYR A 1 100 ? 13.085 22.646 36.503 1.00 19.78 93 TYR A C 1
ATOM 791 O O . TYR A 1 100 ? 12.415 22.572 35.463 1.00 19.36 93 TYR A O 1
ATOM 800 N N . GLN A 1 101 ? 14.020 21.749 36.798 1.00 19.70 94 GLN A N 1
ATOM 801 C CA . GLN A 1 101 ? 14.148 20.527 36.004 1.00 19.96 94 GLN A CA 1
ATOM 802 C C . GLN A 1 101 ? 12.797 19.810 35.934 1.00 20.58 94 GLN A C 1
ATOM 803 O O . GLN A 1 101 ? 12.370 19.358 34.856 1.00 20.78 94 GLN A O 1
ATOM 809 N N . LYS A 1 102 ? 12.131 19.707 37.084 1.00 19.81 95 LYS A N 1
ATOM 810 C CA . LYS A 1 102 ? 10.823 19.072 37.114 1.00 19.54 95 LYS A CA 1
ATOM 811 C C . LYS A 1 102 ? 9.778 19.792 36.301 1.00 20.22 95 LYS A C 1
ATOM 812 O O . LYS A 1 102 ? 8.980 19.156 35.622 1.00 21.56 95 LYS A O 1
ATOM 818 N N . ILE A 1 103 ? 9.782 21.112 36.365 1.00 18.96 96 ILE A N 1
ATOM 819 C CA . ILE A 1 103 ? 8.804 21.902 35.625 1.00 21.27 96 ILE A CA 1
ATOM 820 C C . ILE A 1 103 ? 9.012 21.769 34.119 1.00 20.34 96 ILE A C 1
ATOM 821 O O . ILE A 1 103 ? 8.035 21.702 33.361 1.00 21.37 96 ILE A O 1
ATOM 826 N N . PHE A 1 104 ? 10.257 21.727 33.659 1.00 20.35 97 PHE A N 1
ATOM 827 C CA . PHE A 1 104 ? 10.479 21.546 32.231 1.00 22.47 97 PHE A CA 1
ATOM 828 C C . PHE A 1 104 ? 9.914 20.211 31.756 1.00 23.03 97 PHE A C 1
ATOM 829 O O . PHE A 1 104 ? 9.541 20.088 30.588 1.00 25.44 97 PHE A O 1
ATOM 837 N N . VAL A 1 105 ? 9.851 19.221 32.645 1.00 22.78 98 VAL A N 1
ATOM 838 C CA . VAL A 1 105 ? 9.223 17.927 32.329 1.00 26.14 98 VAL A CA 1
ATOM 839 C C . VAL A 1 105 ? 7.692 17.983 32.354 1.00 25.60 98 VAL A C 1
ATOM 840 O O . VAL A 1 105 ? 7.039 17.473 31.433 1.00 26.78 98 VAL A O 1
ATOM 844 N N . ILE A 1 106 ? 7.137 18.594 33.398 1.00 26.08 99 ILE A N 1
ATOM 845 C CA . ILE A 1 106 ? 5.695 18.630 33.657 1.00 27.26 99 ILE A CA 1
ATOM 846 C C . ILE A 1 106 ? 4.914 19.584 32.763 1.00 29.20 99 ILE A C 1
ATOM 847 O O . ILE A 1 106 ? 3.758 19.316 32.428 1.00 30.10 99 ILE A O 1
ATOM 852 N N . ASP A 1 107 ? 5.531 20.697 32.379 1.00 29.76 100 ASP A N 1
ATOM 853 C CA . ASP A 1 107 ? 4.785 21.798 31.764 1.00 31.01 100 ASP A CA 1
ATOM 854 C C . ASP A 1 107 ? 5.424 22.180 30.438 1.00 31.80 100 ASP A C 1
ATOM 855 O O . ASP A 1 107 ? 6.425 22.887 30.394 1.00 31.37 100 ASP A O 1
ATOM 860 N N . LYS A 1 108 ? 4.823 21.696 29.357 1.00 32.73 101 LYS A N 1
ATOM 861 C CA . LYS A 1 108 ? 5.338 21.907 28.009 1.00 34.08 101 LYS A CA 1
ATOM 862 C C . LYS A 1 108 ? 5.330 23.384 27.614 1.00 32.93 101 LYS A C 1
ATOM 863 O O . LYS A 1 108 ? 6.084 23.796 26.731 1.00 35.05 101 LYS A O 1
ATOM 869 N N . ASN A 1 109 ? 4.482 24.174 28.263 1.00 33.13 102 ASN A N 1
ATOM 870 C CA . ASN A 1 109 ? 4.369 25.590 27.937 1.00 31.72 102 ASN A CA 1
ATOM 871 C C . ASN A 1 109 ? 5.308 26.458 28.759 1.00 30.44 102 ASN A C 1
ATOM 872 O O . ASN A 1 109 ? 5.406 27.670 28.546 1.00 29.11 102 ASN A O 1
ATOM 877 N N . PHE A 1 110 ? 6.001 25.841 29.706 1.00 26.33 103 PHE A N 1
ATOM 878 C CA . PHE A 1 110 ? 6.932 26.606 30.493 1.00 25.16 103 PHE A CA 1
ATOM 879 C C . PHE A 1 110 ? 8.076 27.273 29.738 1.00 23.41 103 PHE A C 1
ATOM 880 O O . PHE A 1 110 ? 8.476 28.389 30.091 1.00 23.63 103 PHE A O 1
ATOM 888 N N . GLU A 1 111 ? 8.602 26.604 28.723 1.00 25.10 104 GLU A N 1
ATOM 889 C CA . GLU A 1 111 ? 9.736 27.139 27.956 1.00 26.47 104 GLU A CA 1
ATOM 890 C C . GLU A 1 111 ? 9.381 28.518 27.412 1.00 25.14 104 GLU A C 1
ATOM 891 O O . GLU A 1 111 ? 10.218 29.417 27.353 1.00 23.74 104 GLU A O 1
ATOM 897 N N . HIS A 1 112 ? 8.129 28.681 27.013 1.00 23.72 105 HIS A N 1
ATOM 898 C CA . HIS A 1 112 ? 7.700 29.951 26.438 1.00 23.70 105 HIS A CA 1
ATOM 899 C C . HIS A 1 112 ? 7.604 31.032 27.500 1.00 22.66 105 HIS A C 1
ATOM 900 O O . HIS A 1 112 ? 8.032 32.163 27.286 1.00 22.51 105 HIS A O 1
ATOM 907 N N . PHE A 1 113 ? 7.041 30.678 28.648 1.00 21.36 106 PHE A N 1
ATOM 908 C CA . PHE A 1 113 ? 7.029 31.582 29.783 1.00 21.84 106 PHE A CA 1
ATOM 909 C C . PHE A 1 113 ? 8.466 31.980 30.158 1.00 20.46 106 PHE A C 1
ATOM 910 O O . PHE A 1 113 ? 8.753 33.140 30.441 1.00 20.85 106 PHE A O 1
ATOM 918 N N . PHE A 1 114 ? 9.369 31.003 30.153 1.00 20.50 107 PHE A N 1
ATOM 919 C CA . PHE A 1 114 ? 10.759 31.197 30.616 1.00 19.01 107 PHE A CA 1
ATOM 920 C C . PHE A 1 114 ? 11.415 32.222 29.672 1.00 18.75 107 PHE A C 1
ATOM 921 O O . PHE A 1 114 ? 12.110 33.154 30.116 1.00 18.96 107 PHE A O 1
ATOM 929 N N . LEU A 1 115 ? 11.181 32.050 28.376 1.00 18.94 108 LEU A N 1
ATOM 930 C CA . LEU A 1 115 ? 11.758 32.958 27.395 1.00 18.19 108 LEU A CA 1
ATOM 931 C C . LEU A 1 115 ? 11.256 34.368 27.650 1.00 19.50 108 LEU A C 1
ATOM 932 O O . LEU A 1 115 ? 12.028 35.318 27.613 1.00 18.72 108 LEU A O 1
ATOM 937 N N . ILE A 1 116 ? 9.961 34.496 27.910 1.00 19.16 109 ILE A N 1
ATOM 938 C CA . ILE A 1 116 ? 9.383 35.811 28.183 1.00 20.53 109 ILE A CA 1
ATOM 939 C C . ILE A 1 116 ? 10.054 36.459 29.403 1.00 18.64 109 ILE A C 1
ATOM 940 O O . ILE A 1 116 ? 10.285 37.673 29.407 1.00 19.51 109 ILE A O 1
ATOM 945 N N . GLN A 1 117 ? 10.376 35.666 30.421 1.00 20.37 110 GLN A N 1
ATOM 946 C CA . GLN A 1 117 ? 11.106 36.186 31.593 1.00 20.24 110 GLN A CA 1
ATOM 947 C C . GLN A 1 117 ? 12.454 36.801 31.215 1.00 20.08 110 GLN A C 1
ATOM 948 O O . GLN A 1 117 ? 12.829 37.883 31.693 1.00 21.24 110 GLN A O 1
ATOM 954 N N . TRP A 1 118 ? 13.163 36.096 30.340 1.00 18.72 111 TRP A N 1
ATOM 955 C CA . TRP A 1 118 ? 14.450 36.611 29.857 1.00 19.16 111 TRP A CA 1
ATOM 956 C C . TRP A 1 118 ? 14.265 37.853 29.021 1.00 19.19 111 TRP A C 1
ATOM 957 O O . TRP A 1 118 ? 15.092 38.780 29.083 1.00 19.61 111 TRP A O 1
ATOM 968 N N . GLU A 1 119 ? 13.191 37.883 28.239 1.00 18.56 112 GLU A N 1
ATOM 969 C CA . GLU A 1 119 ? 12.875 39.101 27.511 1.00 19.09 112 GLU A CA 1
ATOM 970 C C . GLU A 1 119 ? 12.610 40.265 28.462 1.00 18.24 112 GLU A C 1
ATOM 971 O O . GLU A 1 119 ? 12.994 41.401 28.165 1.00 19.67 112 GLU A O 1
ATOM 977 N N . ASN A 1 120 ? 11.966 39.965 29.589 1.00 19.12 113 ASN A N 1
ATOM 978 C CA . ASN A 1 120 ? 11.637 41.030 30.536 1.00 18.79 113 ASN A CA 1
ATOM 979 C C . ASN A 1 120 ? 12.965 41.523 31.126 1.00 18.56 113 ASN A C 1
ATOM 980 O O . ASN A 1 120 ? 13.151 42.725 31.309 1.00 20.28 113 ASN A O 1
ATOM 985 N N . LEU A 1 121 ? 13.876 40.593 31.408 1.00 19.02 114 LEU A N 1
ATOM 986 C CA . LEU A 1 121 ? 15.196 40.985 31.920 1.00 18.63 114 LEU A CA 1
ATOM 987 C C . LEU A 1 121 ? 15.901 41.883 30.897 1.00 18.75 114 LEU A C 1
ATOM 988 O O . LEU A 1 121 ? 16.417 42.946 31.254 1.00 18.43 114 LEU A O 1
ATOM 993 N N . LEU A 1 122 ? 15.922 41.488 29.621 1.00 18.03 115 LEU A N 1
ATOM 994 C CA . LEU A 1 122 ? 16.570 42.359 28.624 1.00 17.85 115 LEU A CA 1
ATOM 995 C C . LEU A 1 122 ? 15.924 43.748 28.513 1.00 17.33 115 LEU A C 1
ATOM 996 O O . LEU A 1 122 ? 16.605 44.744 28.330 1.00 19.57 115 LEU A O 1
ATOM 1001 N N . ASP A 1 123 ? 14.598 43.803 28.633 1.00 19.78 116 ASP A N 1
ATOM 1002 C CA . ASP A 1 123 ? 13.893 45.077 28.612 1.00 19.80 116 ASP A CA 1
ATOM 1003 C C . ASP A 1 123 ? 14.430 45.935 29.759 1.00 19.66 116 ASP A C 1
ATOM 1004 O O . ASP A 1 123 ? 14.657 47.128 29.562 1.00 20.55 116 ASP A O 1
ATOM 1009 N N . LYS A 1 124 ? 14.626 45.306 30.917 1.00 19.27 117 LYS A N 1
ATOM 1010 C CA . LYS A 1 124 ? 15.203 45.976 32.109 1.00 20.12 117 LYS A CA 1
ATOM 1011 C C . LYS A 1 124 ? 16.647 46.452 31.883 1.00 20.18 117 LYS A C 1
ATOM 1012 O O . LYS A 1 124 ? 17.016 47.554 32.310 1.00 20.51 117 LYS A O 1
ATOM 1018 N N . VAL A 1 125 ? 17.460 45.630 31.223 1.00 18.33 118 VAL A N 1
ATOM 1019 C CA . VAL A 1 125 ? 18.820 46.030 30.844 1.00 19.68 118 VAL A CA 1
ATOM 1020 C C . VAL A 1 125 ? 18.806 47.315 30.030 1.00 19.60 118 VAL A C 1
ATOM 1021 O O . VAL A 1 125 ? 19.522 48.288 30.323 1.00 18.41 118 VAL A O 1
ATOM 1025 N N . ILE A 1 126 ? 17.978 47.328 28.989 1.00 19.78 119 ILE A N 1
ATOM 1026 C CA . ILE A 1 126 ? 17.855 48.515 28.145 1.00 21.18 119 ILE A CA 1
ATOM 1027 C C . ILE A 1 126 ? 17.399 49.735 28.953 1.00 19.77 119 ILE A C 1
ATOM 1028 O O . ILE A 1 126 ? 18.015 50.786 28.868 1.00 21.36 119 ILE A O 1
ATOM 1033 N N . PHE A 1 127 ? 16.322 49.574 29.722 1.00 20.34 120 PHE A N 1
ATOM 1034 C CA . PHE A 1 127 ? 15.737 50.588 30.633 1.00 20.64 120 PHE A CA 1
ATOM 1035 C C . PHE A 1 127 ? 16.854 51.188 31.486 1.00 20.51 120 PHE A C 1
ATOM 1036 O O . PHE A 1 127 ? 16.995 52.396 31.551 1.00 20.92 120 PHE A O 1
ATOM 1044 N N . ASP A 1 128 ? 17.638 50.319 32.133 1.00 19.67 121 ASP A N 1
ATOM 1045 C CA . ASP A 1 128 ? 18.654 50.805 33.072 1.00 18.77 121 ASP A CA 1
ATOM 1046 C C . ASP A 1 128 ? 19.807 51.485 32.340 1.00 18.22 121 ASP A C 1
ATOM 1047 O O . ASP A 1 128 ? 20.341 52.490 32.791 1.00 19.21 121 ASP A O 1
ATOM 1052 N N . GLN A 1 129 ? 20.201 50.934 31.197 1.00 18.26 122 GLN A N 1
ATOM 1053 C CA . GLN A 1 129 ? 21.291 51.535 30.447 1.00 17.17 122 GLN A CA 1
ATOM 1054 C C . GLN A 1 129 ? 20.937 52.943 29.984 1.00 18.62 122 GLN A C 1
ATOM 1055 O O . GLN A 1 129 ? 21.762 53.836 30.022 1.00 18.36 122 GLN A O 1
ATOM 1061 N N . GLU A 1 130 ? 19.701 53.138 29.549 1.00 18.15 123 GLU A N 1
ATOM 1062 C CA . GLU A 1 130 ? 19.289 54.437 29.037 1.00 20.88 123 GLU A CA 1
ATOM 1063 C C . GLU A 1 130 ? 19.274 55.491 30.130 1.00 22.46 123 GLU A C 1
ATOM 1064 O O . GLU A 1 130 ? 19.311 56.688 29.843 1.00 23.40 123 GLU A O 1
ATOM 1070 N N . LYS A 1 131 ? 19.217 55.036 31.380 1.00 24.01 124 LYS A N 1
ATOM 1071 C CA . LYS A 1 131 ? 19.341 55.964 32.513 1.00 25.98 124 LYS A CA 1
ATOM 1072 C C . LYS A 1 131 ? 20.793 56.410 32.698 1.00 27.29 124 LYS A C 1
ATOM 1073 O O . LYS A 1 131 ? 21.064 57.538 33.117 1.00 28.71 124 LYS A O 1
ATOM 1079 N N . LYS A 1 132 ? 21.727 55.521 32.387 1.00 28.19 125 LYS A N 1
ATOM 1080 C CA . LYS A 1 132 ? 23.142 55.757 32.644 1.00 29.24 125 LYS A CA 1
ATOM 1081 C C . LYS A 1 132 ? 23.832 56.556 31.529 1.00 29.97 125 LYS A C 1
ATOM 1082 O O . LYS A 1 132 ? 24.628 57.456 31.801 1.00 31.21 125 LYS A O 1
ATOM 1088 N N . SER A 1 133 ? 23.521 56.229 30.279 1.00 29.80 126 SER A N 1
ATOM 1089 C CA . SER A 1 133 ? 24.240 56.753 29.133 1.00 29.70 126 SER A CA 1
ATOM 1090 C C . SER A 1 133 ? 23.265 57.057 27.994 1.00 28.13 126 SER A C 1
ATOM 1091 O O . SER A 1 133 ? 22.074 56.730 28.088 1.00 25.65 126 SER A O 1
ATOM 1094 N N . ASP A 1 134 ? 23.773 57.681 26.935 1.00 27.46 127 ASP A N 1
ATOM 1095 C CA . ASP A 1 134 ? 22.988 57.957 25.737 1.00 27.42 127 ASP A CA 1
ATOM 1096 C C . ASP A 1 134 ? 23.379 56.960 24.646 1.00 24.46 127 ASP A C 1
ATOM 1097 O O . ASP A 1 134 ? 24.551 56.626 24.508 1.00 25.44 127 ASP A O 1
ATOM 1102 N N . TYR A 1 135 ? 22.376 56.507 23.894 1.00 25.21 128 TYR A N 1
ATOM 1103 C CA . TYR A 1 135 ? 22.517 55.449 22.873 1.00 24.41 128 TYR A CA 1
ATOM 1104 C C . TYR A 1 135 ? 21.832 55.887 21.586 1.00 25.16 128 TYR A C 1
ATOM 1105 O O . TYR A 1 135 ? 20.874 56.658 21.646 1.00 27.48 128 TYR A O 1
ATOM 1114 N N . HIS A 1 136 ? 22.304 55.416 20.437 1.00 25.71 129 HIS A N 1
ATOM 1115 C CA . HIS A 1 136 ? 21.666 55.784 19.176 1.00 25.66 129 HIS A CA 1
ATOM 1116 C C . HIS A 1 136 ? 20.860 54.634 18.594 1.00 25.90 129 HIS A C 1
ATOM 1117 O O . HIS A 1 136 ? 20.425 54.698 17.445 1.00 27.62 129 HIS A O 1
ATOM 1124 N N . TRP A 1 137 ? 20.665 53.593 19.394 1.00 24.43 130 TRP A N 1
ATOM 1125 C CA . TRP A 1 137 ? 19.865 52.450 18.952 1.00 24.14 130 TRP A CA 1
ATOM 1126 C C . TRP A 1 137 ? 18.466 52.849 18.539 1.00 23.98 130 TRP A C 1
ATOM 1127 O O . TRP A 1 137 ? 17.790 53.575 19.254 1.00 25.84 130 TRP A O 1
ATOM 1138 N N . SER A 1 138 ? 18.028 52.372 17.382 1.00 24.98 131 SER A N 1
ATOM 1139 C CA . SER A 1 138 ? 16.637 52.558 16.985 1.00 24.45 131 SER A CA 1
ATOM 1140 C C . SER A 1 138 ? 15.710 51.624 17.759 1.00 25.54 131 SER A C 1
ATOM 1141 O O . SER A 1 138 ? 16.147 50.711 18.466 1.00 23.54 131 SER A O 1
ATOM 1144 N N . ASP A 1 139 ? 14.404 51.845 17.633 1.00 24.71 132 ASP A N 1
ATOM 1145 C CA . ASP A 1 139 ? 13.442 50.896 18.181 1.00 26.86 132 ASP A CA 1
ATOM 1146 C C . ASP A 1 139 ? 13.656 49.478 17.654 1.00 25.19 132 ASP A C 1
ATOM 1147 O O . ASP A 1 139 ? 13.551 48.509 18.398 1.00 25.37 132 ASP A O 1
ATOM 1152 N N . LEU A 1 140 ? 13.956 49.359 16.367 1.00 24.55 133 LEU A N 1
ATOM 1153 C CA . LEU A 1 140 ? 14.199 48.056 15.757 1.00 24.10 133 LEU A CA 1
ATOM 1154 C C . LEU A 1 140 ? 15.422 47.398 16.390 1.00 22.86 133 LEU A C 1
ATOM 1155 O O . LEU A 1 140 ? 15.425 46.203 16.687 1.00 21.50 133 LEU A O 1
ATOM 1160 N N . GLU A 1 141 ? 16.462 48.196 16.588 1.00 21.59 134 GLU A N 1
ATOM 1161 C CA . GLU A 1 141 ? 17.724 47.706 17.137 1.00 20.77 134 GLU A CA 1
ATOM 1162 C C . GLU A 1 141 ? 17.600 47.271 18.589 1.00 21.30 134 GLU A C 1
ATOM 1163 O O . GLU A 1 141 ? 18.118 46.223 18.983 1.00 20.05 134 GLU A O 1
ATOM 1169 N N . LYS A 1 142 ? 16.915 48.063 19.406 1.00 19.83 135 LYS A N 1
ATOM 1170 C CA . LYS A 1 142 ? 16.623 47.647 20.779 1.00 20.37 135 LYS A CA 1
ATOM 1171 C C . LYS A 1 142 ? 15.820 46.345 20.855 1.00 18.63 135 LYS A C 1
ATOM 1172 O O . LYS A 1 142 ? 16.118 45.458 21.668 1.00 20.22 135 LYS A O 1
ATOM 1178 N N . SER A 1 143 ? 14.793 46.213 20.013 1.00 18.87 136 SER A N 1
ATOM 1179 C CA . SER A 1 143 ? 14.022 44.975 19.981 1.00 20.23 136 SER A CA 1
ATOM 1180 C C . SER A 1 143 ? 14.959 43.833 19.614 1.00 17.95 136 SER A C 1
ATOM 1181 O O . SER A 1 143 ? 14.916 42.785 20.221 1.00 18.92 136 SER A O 1
ATOM 1184 N N . PHE A 1 144 ? 15.798 44.049 18.615 1.00 18.77 137 PHE A N 1
ATOM 1185 C CA . PHE A 1 144 ? 16.648 42.950 18.167 1.00 18.52 137 PHE A CA 1
ATOM 1186 C C . PHE A 1 144 ? 17.624 42.528 19.250 1.00 18.65 137 PHE A C 1
ATOM 1187 O O . PHE A 1 144 ? 17.774 41.334 19.529 1.00 18.75 137 PHE A O 1
ATOM 1195 N N . ILE A 1 145 ? 18.297 43.491 19.871 1.00 18.06 138 ILE A N 1
ATOM 1196 C CA . ILE A 1 145 ? 19.282 43.151 20.906 1.00 18.47 138 ILE A CA 1
ATOM 1197 C C . ILE A 1 145 ? 18.599 42.379 22.043 1.00 18.38 138 ILE A C 1
ATOM 1198 O O . ILE A 1 145 ? 19.137 41.401 22.604 1.00 18.32 138 ILE A O 1
ATOM 1203 N N . CYS A 1 146 ? 17.392 42.806 22.403 1.00 17.86 139 CYS A N 1
ATOM 1204 C CA . CYS A 1 146 ? 16.677 42.110 23.470 1.00 20.04 139 CYS A CA 1
ATOM 1205 C C . CYS A 1 146 ? 16.295 40.687 23.081 1.00 18.61 139 CYS A C 1
ATOM 1206 O O . CYS A 1 146 ? 16.504 39.747 23.849 1.00 20.28 139 CYS A O 1
ATOM 1209 N N . ARG A 1 147 ? 15.730 40.521 21.890 1.00 18.88 140 ARG A N 1
ATOM 1210 C CA . ARG A 1 147 ? 15.270 39.208 21.488 1.00 18.17 140 ARG A CA 1
ATOM 1211 C C . ARG A 1 147 ? 16.451 38.258 21.273 1.00 17.96 140 ARG A C 1
ATOM 1212 O O . ARG A 1 147 ? 16.393 37.077 21.632 1.00 18.40 140 ARG A O 1
ATOM 1220 N N . TYR A 1 148 ? 17.509 38.803 20.696 1.00 16.44 141 TYR A N 1
ATOM 1221 C CA . TYR A 1 148 ? 18.718 38.007 20.429 1.00 16.34 141 TYR A CA 1
ATOM 1222 C C . TYR A 1 148 ? 19.288 37.468 21.728 1.00 16.06 141 TYR A C 1
ATOM 1223 O O . TYR A 1 148 ? 19.492 36.259 21.882 1.00 17.72 141 TYR A O 1
ATOM 1232 N N . ASN A 1 149 ? 19.562 38.358 22.673 1.00 16.52 142 ASN A N 1
ATOM 1233 C CA . ASN A 1 149 ? 20.125 37.940 23.943 1.00 16.63 142 ASN A CA 1
ATOM 1234 C C . ASN A 1 149 ? 19.188 37.140 24.839 1.00 16.25 142 ASN A C 1
ATOM 1235 O O . ASN A 1 149 ? 19.637 36.215 25.521 1.00 18.38 142 ASN A O 1
ATOM 1240 N N . ALA A 1 150 ? 17.903 37.476 24.853 1.00 17.21 143 ALA A N 1
ATOM 1241 C CA . ALA A 1 150 ? 16.952 36.703 25.650 1.00 17.35 143 ALA A CA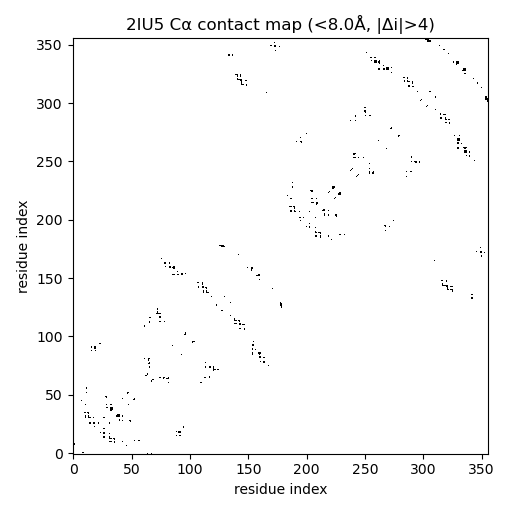 1
ATOM 1242 C C . ALA A 1 150 ? 16.974 35.251 25.161 1.00 18.29 143 ALA A C 1
ATOM 1243 O O . ALA A 1 150 ? 16.957 34.296 25.968 1.00 18.52 143 ALA A O 1
ATOM 1245 N N . ALA A 1 151 ? 17.019 35.069 23.846 1.00 16.79 144 ALA A N 1
ATOM 1246 C CA . ALA A 1 151 ? 16.982 33.717 23.276 1.00 17.75 144 ALA A CA 1
ATOM 1247 C C . ALA A 1 151 ? 18.228 32.940 23.663 1.00 17.31 144 ALA A C 1
ATOM 1248 O O . ALA A 1 151 ? 18.145 31.752 24.006 1.00 18.44 144 ALA A O 1
ATOM 1250 N N . ALA A 1 152 ? 19.368 33.612 23.603 1.00 17.61 145 ALA A N 1
ATOM 1251 C CA . ALA A 1 152 ? 20.639 32.980 23.989 1.00 17.77 145 ALA A CA 1
ATOM 1252 C C . ALA A 1 152 ? 20.617 32.577 25.453 1.00 17.07 145 ALA A C 1
ATOM 1253 O O . ALA A 1 152 ? 20.907 31.431 25.789 1.00 19.54 145 ALA A O 1
ATOM 1255 N N . ILE A 1 153 ? 20.274 33.506 26.330 1.00 17.43 146 ILE A N 1
ATOM 1256 C CA . ILE A 1 153 ? 20.303 33.186 27.744 1.00 17.83 146 ILE A CA 1
ATOM 1257 C C . ILE A 1 153 ? 19.235 32.147 28.092 1.00 18.41 146 ILE A C 1
ATOM 1258 O O . ILE A 1 153 ? 19.471 31.273 28.927 1.00 19.28 146 ILE A O 1
ATOM 1263 N N . CYS A 1 154 ? 18.067 32.222 27.458 1.00 18.66 147 CYS A N 1
ATOM 1264 C CA . CYS A 1 154 ? 17.022 31.242 27.714 1.00 19.29 147 CYS A CA 1
ATOM 1265 C C . CYS A 1 154 ? 17.535 29.839 27.393 1.00 18.72 147 CYS A C 1
ATOM 1266 O O . CYS A 1 154 ? 17.360 28.892 28.171 1.00 20.01 147 CYS A O 1
ATOM 1269 N N . ALA A 1 155 ? 18.178 29.697 26.236 1.00 18.96 148 ALA A N 1
ATOM 1270 C CA . ALA A 1 155 ? 18.641 28.391 25.778 1.00 18.31 148 ALA A CA 1
ATOM 1271 C C . ALA A 1 155 ? 19.739 27.834 26.684 1.00 18.76 148 ALA A C 1
ATOM 1272 O O . ALA A 1 155 ? 19.739 26.653 27.035 1.00 19.89 148 ALA A O 1
ATOM 1274 N N . ILE A 1 156 ? 20.674 28.699 27.055 1.00 19.61 149 ILE A N 1
ATOM 1275 C CA . ILE A 1 156 ? 21.824 28.296 27.851 1.00 21.04 149 ILE A CA 1
ATOM 1276 C C . ILE A 1 156 ? 21.355 27.902 29.251 1.00 20.14 149 ILE A C 1
ATOM 1277 O O . ILE A 1 156 ? 21.788 26.879 29.787 1.00 20.95 149 ILE A O 1
ATOM 1282 N N . THR A 1 157 ? 20.474 28.698 29.838 1.00 18.95 150 THR A N 1
ATOM 1283 C CA . THR A 1 157 ? 20.055 28.423 31.217 1.00 18.59 150 THR A CA 1
ATOM 1284 C C . THR A 1 157 ? 19.109 27.234 31.289 1.00 18.72 150 THR A C 1
ATOM 1285 O O . THR A 1 157 ? 19.217 26.412 32.198 1.00 19.64 150 THR A O 1
ATOM 1289 N N . ARG A 1 158 ? 18.184 27.110 30.336 1.00 19.08 151 ARG A N 1
ATOM 1290 C CA . ARG A 1 158 ? 17.391 25.884 30.255 1.00 19.29 151 ARG A CA 1
ATOM 1291 C C . ARG A 1 158 ? 18.264 24.636 30.178 1.00 18.41 151 ARG A C 1
ATOM 1292 O O . ARG A 1 158 ? 18.043 23.670 30.909 1.00 20.80 151 ARG A O 1
ATOM 1300 N N . GLU A 1 159 ? 19.254 24.636 29.299 1.00 19.22 152 GLU A N 1
ATOM 1301 C CA . GLU A 1 159 ? 20.115 23.459 29.167 1.00 21.21 152 GLU A CA 1
ATOM 1302 C C . GLU A 1 159 ? 20.863 23.179 30.465 1.00 20.26 152 GLU A C 1
ATOM 1303 O O . GLU A 1 159 ? 20.968 22.030 30.884 1.00 21.62 152 GLU A O 1
ATOM 1309 N N . SER A 1 160 ? 21.380 24.218 31.106 1.00 20.73 153 SER A N 1
ATOM 1310 C CA . SER A 1 160 ? 22.136 24.039 32.346 1.00 20.94 153 SER A CA 1
ATOM 1311 C C . SER A 1 160 ? 21.228 23.466 33.440 1.00 19.92 153 SER A C 1
ATOM 1312 O O . SER A 1 160 ? 21.624 22.578 34.201 1.00 20.37 153 SER A O 1
ATOM 1315 N N . ILE A 1 161 ? 20.010 23.970 33.514 1.00 19.51 154 ILE A N 1
ATOM 1316 C CA . ILE A 1 161 ? 19.056 23.461 34.501 1.00 19.61 154 ILE A CA 1
ATOM 1317 C C . ILE A 1 161 ? 18.803 21.981 34.250 1.00 21.42 154 ILE A C 1
ATOM 1318 O O . ILE A 1 161 ? 18.892 21.154 35.156 1.00 22.12 154 ILE A O 1
ATOM 1323 N N . ILE A 1 162 ? 18.482 21.644 33.010 1.00 20.53 155 ILE A N 1
ATOM 1324 C CA . ILE A 1 162 ? 18.131 20.269 32.698 1.00 22.05 155 ILE A CA 1
ATOM 1325 C C . ILE A 1 162 ? 19.303 19.318 32.966 1.00 22.79 155 ILE A C 1
ATOM 1326 O O . ILE A 1 162 ? 19.090 18.177 33.422 1.00 23.73 155 ILE A O 1
ATOM 1331 N N . ARG A 1 163 ? 20.518 19.790 32.687 1.00 23.13 156 ARG A N 1
ATOM 1332 C CA . ARG A 1 163 ? 21.746 19.014 32.833 1.00 24.71 156 ARG A CA 1
ATOM 1333 C C . ARG A 1 163 ? 22.324 18.985 34.246 1.00 24.69 156 ARG A C 1
ATOM 1334 O O . ARG A 1 163 ? 23.206 18.162 34.541 1.00 25.97 156 ARG A O 1
ATOM 1342 N N . GLY A 1 164 ? 21.837 19.864 35.116 1.00 23.10 157 GLY A N 1
ATOM 1343 C CA . GLY A 1 164 ? 22.388 19.986 36.466 1.00 23.22 157 GLY A CA 1
ATOM 1344 C C . GLY A 1 164 ? 23.733 20.692 36.520 1.00 23.04 157 GLY A C 1
ATOM 1345 O O . GLY A 1 164 ? 24.560 20.379 37.377 1.00 25.50 157 GLY A O 1
ATOM 1346 N N . ASN A 1 165 ? 23.958 21.638 35.614 1.00 22.79 158 ASN A N 1
ATOM 1347 C CA . ASN A 1 165 ? 25.184 22.447 35.632 1.00 23.10 158 ASN A CA 1
ATOM 1348 C C . ASN A 1 165 ? 24.949 23.818 36.290 1.00 24.70 158 ASN A C 1
ATOM 1349 O O . ASN A 1 165 ? 23.849 24.353 36.229 1.00 25.52 158 ASN A O 1
ATOM 1354 N N . SER A 1 166 ? 25.975 24.390 36.917 1.00 24.39 159 SER A N 1
ATOM 1355 C CA . SER A 1 166 ? 25.802 25.611 37.692 1.00 23.98 159 SER A CA 1
ATOM 1356 C C . SER A 1 166 ? 25.571 26.789 36.743 1.00 23.85 159 SER A C 1
ATOM 1357 O O . SER A 1 166 ? 26.283 26.951 35.747 1.00 24.33 159 SER A O 1
ATOM 1360 N N . LEU A 1 167 ? 24.582 27.609 37.055 1.00 22.94 160 LEU A N 1
ATOM 1361 C CA . LEU A 1 167 ? 24.317 28.816 36.284 1.00 23.42 160 LEU A CA 1
ATOM 1362 C C . LEU A 1 167 ? 25.192 29.980 36.725 1.00 22.99 160 LEU A C 1
ATOM 1363 O O . LEU A 1 167 ? 25.629 30.777 35.889 1.00 20.73 160 LEU A O 1
ATOM 1368 N N . GLU A 1 168 ? 25.445 30.078 38.028 1.00 22.76 161 GLU A N 1
ATOM 1369 C CA . GLU A 1 168 ? 26.197 31.236 38.511 1.00 23.04 161 GLU A CA 1
ATOM 1370 C C . GLU A 1 168 ? 27.592 31.284 37.905 1.00 21.57 161 GLU A C 1
ATOM 1371 O O . GLU A 1 168 ? 28.175 32.359 37.740 1.00 20.84 161 GLU A O 1
ATOM 1377 N N . LYS A 1 169 ? 28.158 30.131 37.555 1.00 19.91 162 LYS A N 1
ATOM 1378 C CA . LYS A 1 169 ? 29.474 30.116 36.947 1.00 21.38 162 LYS A CA 1
ATOM 1379 C C . LYS A 1 169 ? 29.516 30.846 35.614 1.00 21.19 162 LYS A C 1
ATOM 1380 O O . LYS A 1 169 ? 30.610 31.209 35.161 1.00 23.92 162 LYS A O 1
ATOM 1386 N N . LEU A 1 170 ? 28.344 31.047 35.014 1.00 18.59 163 LEU A N 1
ATOM 1387 C CA . LEU A 1 170 ? 28.260 31.710 33.713 1.00 19.10 163 LEU A CA 1
ATOM 1388 C C . LEU A 1 170 ? 28.110 33.211 33.824 1.00 19.17 163 LEU A C 1
ATOM 1389 O O . LEU A 1 170 ? 28.092 33.912 32.808 1.00 19.36 163 LEU A O 1
ATOM 1394 N N . TYR A 1 171 ? 28.002 33.702 35.054 1.00 18.95 164 TYR A N 1
ATOM 1395 C CA . TYR A 1 171 ? 27.573 35.081 35.241 1.00 18.76 164 TYR A CA 1
ATOM 1396 C C . TYR A 1 171 ? 28.537 36.071 34.612 1.00 17.63 164 TYR A C 1
ATOM 1397 O O . TYR A 1 171 ? 28.109 36.941 33.864 1.00 17.21 164 TYR A O 1
ATOM 1406 N N . SER A 1 172 ? 29.831 35.948 34.901 1.00 16.86 165 SER A N 1
ATOM 1407 C CA . SER A 1 172 ? 30.774 36.934 34.381 1.00 17.90 165 SER A CA 1
ATOM 1408 C C . SER A 1 172 ? 30.769 36.919 32.856 1.00 17.01 165 SER A C 1
ATOM 1409 O O . SER A 1 172 ? 30.864 37.967 32.206 1.00 18.79 165 SER A O 1
ATOM 1412 N N . GLN A 1 173 ? 30.659 35.730 32.268 1.00 18.40 166 GLN A N 1
ATOM 1413 C CA . GLN A 1 173 ? 30.681 35.690 30.801 1.00 18.09 166 GLN A CA 1
ATOM 1414 C C . GLN A 1 173 ? 29.429 36.333 30.205 1.00 17.71 166 GLN A C 1
ATOM 1415 O O . GLN A 1 173 ? 29.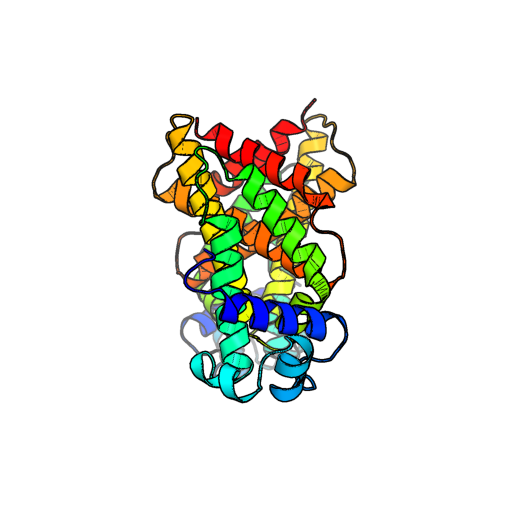513 37.047 29.202 1.00 18.91 166 GLN A O 1
ATOM 1421 N N . ILE A 1 174 ? 28.265 36.096 30.805 1.00 17.41 167 ILE A N 1
ATOM 1422 C CA . ILE A 1 174 ? 27.054 36.677 30.272 1.00 18.65 167 ILE A CA 1
ATOM 1423 C C . ILE A 1 174 ? 27.106 38.194 30.392 1.00 19.06 167 ILE A C 1
ATOM 1424 O O . ILE A 1 174 ? 26.818 38.891 29.428 1.00 19.34 167 ILE A O 1
ATOM 1429 N N . VAL A 1 175 ? 27.474 38.705 31.569 1.00 18.45 168 VAL A N 1
ATOM 1430 C CA . VAL A 1 175 ? 27.569 40.159 31.752 1.00 17.92 168 VAL A CA 1
ATOM 1431 C C . VAL A 1 175 ? 28.524 40.784 30.731 1.00 18.33 168 VAL A C 1
ATOM 1432 O O . VAL A 1 175 ? 28.231 41.821 30.130 1.00 19.70 168 VAL A O 1
ATOM 1436 N N . ASN A 1 176 ? 29.673 40.155 30.530 1.00 17.49 169 ASN A N 1
ATOM 1437 C CA . ASN A 1 176 ? 30.670 40.724 29.634 1.00 19.28 169 ASN A CA 1
ATOM 1438 C C . ASN A 1 176 ? 30.169 40.762 28.191 1.00 18.12 169 ASN A C 1
ATOM 1439 O O . ASN A 1 176 ? 30.374 41.749 27.480 1.00 19.00 169 ASN A O 1
ATOM 1444 N N . LEU A 1 177 ? 29.499 39.699 27.753 1.00 18.72 170 LEU A N 1
ATOM 1445 C CA . LEU A 1 177 ? 28.986 39.680 26.394 1.00 17.76 170 LEU A CA 1
ATOM 1446 C C . LEU A 1 177 ? 27.881 40.732 26.232 1.00 18.06 170 LEU A C 1
ATOM 1447 O O . LEU A 1 177 ? 27.755 41.370 25.183 1.00 18.39 170 LEU A O 1
ATOM 145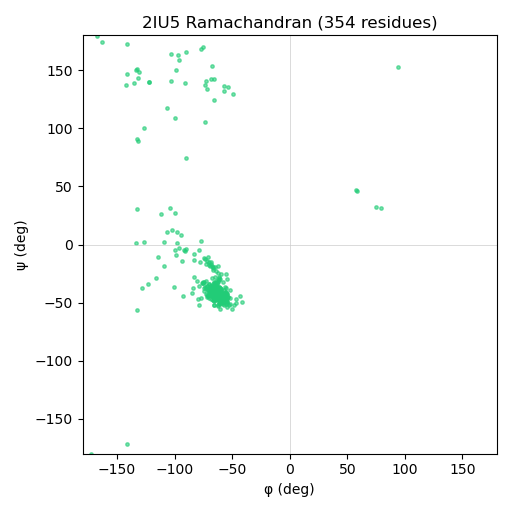2 N N . LEU A 1 178 ? 27.073 40.916 27.273 1.00 18.36 171 LEU A N 1
ATOM 1453 C CA . LEU A 1 178 ? 25.963 41.875 27.147 1.00 18.99 171 LEU A CA 1
ATOM 1454 C C . LEU A 1 178 ? 26.527 43.286 27.096 1.00 17.81 171 LEU A C 1
ATOM 1455 O O . LEU A 1 178 ? 26.129 44.090 26.257 1.00 17.77 171 LEU A O 1
ATOM 1460 N N . LEU A 1 179 ? 27.456 43.588 27.997 1.00 17.99 172 LEU A N 1
ATOM 1461 C CA . LEU A 1 179 ? 28.040 44.936 28.008 1.00 18.37 172 LEU A CA 1
ATOM 1462 C C . LEU A 1 179 ? 28.762 45.248 26.694 1.00 18.02 172 LEU A C 1
ATOM 1463 O O . LEU A 1 179 ? 28.726 46.386 26.224 1.00 19.73 172 LEU A O 1
ATOM 1468 N N . ALA A 1 180 ? 29.422 44.256 26.093 1.00 18.05 173 ALA A N 1
ATOM 1469 C CA . ALA A 1 180 ? 30.142 44.500 24.849 1.00 18.18 173 ALA A CA 1
ATOM 1470 C C . ALA A 1 180 ? 29.190 44.925 23.743 1.00 16.91 173 ALA A C 1
ATOM 1471 O O . ALA A 1 180 ? 29.508 45.805 22.933 1.00 19.00 173 ALA A O 1
ATOM 1473 N N . GLN A 1 181 ? 28.028 44.285 23.727 1.00 17.43 174 GLN A N 1
ATOM 1474 C CA . GLN A 1 181 ? 27.040 44.537 22.686 1.00 18.00 174 GLN A CA 1
ATOM 1475 C C . GLN A 1 181 ? 26.407 45.894 22.917 1.00 19.12 174 GLN A C 1
ATOM 1476 O O . GLN A 1 181 ? 26.206 46.662 21.969 1.00 20.99 174 GLN A O 1
ATOM 1482 N N . ILE A 1 182 ? 26.088 46.191 24.180 1.00 18.29 175 ILE A N 1
ATOM 1483 C CA . ILE A 1 182 ? 25.453 47.475 24.522 1.00 19.41 175 ILE A CA 1
ATOM 1484 C C . ILE A 1 182 ? 26.364 48.632 24.099 1.00 20.15 175 ILE A C 1
ATOM 1485 O O . ILE A 1 182 ? 25.900 49.675 23.626 1.00 19.99 175 ILE A O 1
ATOM 1490 N N . LYS A 1 183 ? 27.667 48.438 24.276 1.00 19.86 176 LYS A N 1
ATOM 1491 C CA . LYS A 1 183 ? 28.642 49.518 24.110 1.00 22.82 176 LYS A CA 1
ATOM 1492 C C . LYS A 1 183 ? 28.686 50.056 22.684 1.00 21.21 176 LYS A C 1
ATOM 1493 O O . LYS A 1 183 ? 28.928 51.249 22.480 1.00 22.29 176 LYS A O 1
ATOM 1499 N N . ILE A 1 184 ? 28.458 49.202 21.692 1.00 20.74 177 ILE A N 1
ATOM 1500 C CA . ILE A 1 184 ? 28.589 49.691 20.316 1.00 21.43 177 ILE A CA 1
ATOM 1501 C C . ILE A 1 184 ? 27.472 50.646 19.923 1.00 21.73 177 ILE A C 1
ATOM 1502 O O . ILE A 1 184 ? 27.544 51.316 18.878 1.00 23.20 177 ILE A O 1
ATOM 1507 N N . PHE A 1 185 ? 26.434 50.730 20.754 1.00 22.21 178 PHE A N 1
ATOM 1508 C CA . PHE A 1 185 ? 25.342 51.648 20.483 1.00 22.52 178 PHE A CA 1
ATOM 1509 C C . PHE A 1 185 ? 25.455 52.963 21.249 1.00 23.60 178 PHE A C 1
ATOM 1510 O O . PHE A 1 185 ? 24.576 53.819 21.130 1.00 23.97 178 PHE A O 1
ATOM 1518 N N . GLU A 1 186 ? 26.523 53.119 22.021 1.00 24.20 179 GLU A N 1
ATOM 1519 C CA . GLU A 1 186 ? 26.987 54.441 22.431 1.00 27.63 179 GLU A CA 1
ATOM 1520 C C . GLU A 1 186 ? 27.618 55.027 21.182 1.00 27.17 179 GLU A C 1
ATOM 1521 O O . GLU A 1 186 ? 27.759 55.718 20.191 1.00 29.68 179 GLU A O 1
ATOM 1527 N N . SER A 1 187 ? 26.596 55.689 21.177 1.00 30.34 180 SER A N 1
ATOM 1528 N N . SER B 1 11 ? 26.311 11.792 -8.836 1.00 30.10 4 SER B N 1
ATOM 1529 C CA . SER B 1 11 ? 25.493 12.646 -9.737 1.00 30.20 4 SER B CA 1
ATOM 1530 C C . SER B 1 11 ? 24.580 13.525 -8.911 1.00 29.10 4 SER B C 1
ATOM 1531 O O . SER B 1 11 ? 23.438 13.159 -8.644 1.00 30.90 4 SER B O 1
ATOM 1534 N N . ILE B 1 12 ? 25.061 14.685 -8.503 1.00 29.65 5 ILE B N 1
ATOM 1535 C CA . ILE B 1 12 ? 24.177 15.667 -7.903 1.00 28.43 5 ILE B CA 1
ATOM 1536 C C . ILE B 1 12 ? 22.954 16.067 -8.762 1.00 27.99 5 ILE B C 1
ATOM 1537 O O . ILE B 1 12 ? 21.933 16.502 -8.222 1.00 27.04 5 ILE B O 1
ATOM 1542 N N . ILE B 1 13 ? 23.029 15.934 -10.090 1.00 26.65 6 ILE B N 1
ATOM 1543 C CA . ILE B 1 13 ? 22.088 16.633 -10.973 1.00 27.29 6 ILE B CA 1
ATOM 1544 C C . ILE B 1 13 ? 20.632 16.177 -10.845 1.00 25.81 6 ILE B C 1
ATOM 1545 O O . ILE B 1 13 ? 19.717 16.994 -10.662 1.00 26.31 6 ILE B O 1
ATOM 1550 N N . THR B 1 14 ? 20.397 14.877 -10.945 1.00 25.03 7 THR B N 1
ATOM 1551 C CA . THR B 1 14 ? 19.031 14.371 -10.897 1.00 24.59 7 THR B CA 1
ATOM 1552 C C . THR B 1 14 ? 18.380 14.574 -9.536 1.00 23.25 7 THR B C 1
ATOM 1553 O O . THR B 1 14 ? 17.178 14.847 -9.438 1.00 23.41 7 THR B O 1
ATOM 1557 N N . GLN B 1 15 ? 19.174 14.446 -8.480 1.00 23.68 8 GLN B N 1
ATOM 1558 C CA . GLN B 1 15 ? 18.670 14.657 -7.137 1.00 21.85 8 GLN B CA 1
ATOM 1559 C C . GLN B 1 15 ? 18.176 16.084 -6.949 1.00 22.67 8 GLN B C 1
ATOM 1560 O O . GLN B 1 15 ? 17.168 16.316 -6.270 1.00 20.93 8 GLN B O 1
ATOM 1566 N N . LYS B 1 16 ? 18.886 17.029 -7.548 1.00 21.71 9 LYS B N 1
ATOM 1567 C CA . LYS B 1 16 ? 18.551 18.432 -7.386 1.00 22.69 9 LYS B CA 1
ATOM 1568 C C . LYS B 1 16 ? 17.273 18.767 -8.149 1.00 21.93 9 LYS B C 1
ATOM 1569 O O . LYS B 1 16 ? 16.471 19.586 -7.697 1.00 22.84 9 LYS B O 1
ATOM 1575 N N . ILE B 1 17 ? 17.072 18.138 -9.302 1.00 22.02 10 ILE B N 1
ATOM 1576 C CA . ILE B 1 17 ? 15.845 18.337 -10.062 1.00 21.57 10 ILE B CA 1
ATOM 1577 C C . ILE B 1 17 ? 14.653 17.817 -9.270 1.00 21.53 10 ILE B C 1
ATOM 1578 O O . ILE B 1 17 ? 13.622 18.487 -9.172 1.00 21.03 10 ILE B O 1
ATOM 1583 N N . ILE B 1 18 ? 14.788 16.624 -8.701 1.00 19.36 11 ILE B N 1
ATOM 1584 C CA . ILE B 1 18 ? 13.707 16.075 -7.881 1.00 19.96 11 ILE B CA 1
ATOM 1585 C C . ILE B 1 18 ? 13.421 16.976 -6.674 1.00 19.12 11 ILE B C 1
ATOM 1586 O O . ILE B 1 18 ? 12.268 17.265 -6.358 1.00 18.98 11 ILE B O 1
ATOM 1591 N N . ALA B 1 19 ? 14.480 17.424 -5.999 1.00 19.27 12 ALA B N 1
ATOM 1592 C CA . ALA B 1 19 ? 14.315 18.263 -4.818 1.00 18.98 12 ALA B CA 1
ATOM 1593 C C . ALA B 1 19 ? 13.647 19.593 -5.164 1.00 18.55 12 ALA B C 1
ATOM 1594 O O . ALA B 1 19 ? 12.746 20.061 -4.447 1.00 17.49 12 ALA B O 1
ATOM 1596 N N . LYS B 1 20 ? 14.099 20.189 -6.265 1.00 18.09 13 LYS B N 1
ATOM 1597 C CA . LYS B 1 20 ? 13.556 21.456 -6.733 1.00 19.40 13 LYS B CA 1
ATOM 1598 C C . LYS B 1 20 ? 12.063 21.311 -6.977 1.00 19.52 13 LYS B C 1
ATOM 1599 O O . LYS B 1 20 ? 11.262 22.182 -6.630 1.00 19.41 13 LYS B O 1
ATOM 1605 N N . ALA B 1 21 ? 11.679 20.192 -7.584 1.00 18.95 14 ALA B N 1
ATOM 1606 C CA . ALA B 1 21 ? 10.268 19.911 -7.835 1.00 19.12 14 ALA B CA 1
ATOM 1607 C C . ALA B 1 21 ? 9.465 19.766 -6.558 1.00 18.61 14 ALA B C 1
ATOM 1608 O O . ALA B 1 21 ? 8.366 20.304 -6.429 1.00 17.40 14 ALA B O 1
ATOM 1610 N N . PHE B 1 22 ? 9.998 19.028 -5.591 1.00 18.20 15 PHE B N 1
ATOM 1611 C CA . PHE B 1 22 ? 9.314 18.933 -4.322 1.00 18.88 15 PHE B CA 1
ATOM 1612 C C . PHE B 1 22 ? 9.212 20.270 -3.613 1.00 18.32 15 PHE B C 1
ATOM 1613 O O . PHE B 1 22 ? 8.154 20.592 -3.078 1.00 17.64 15 PHE B O 1
ATOM 1621 N N . LYS B 1 23 ? 10.289 21.051 -3.600 1.00 17.80 16 LYS B N 1
ATOM 1622 C CA . LYS B 1 23 ? 10.201 22.362 -2.966 1.00 18.87 16 LYS B CA 1
ATOM 1623 C C . LYS B 1 23 ? 9.108 23.195 -3.613 1.00 18.44 16 LYS B C 1
ATOM 1624 O O . LYS B 1 23 ? 8.333 23.873 -2.918 1.00 18.99 16 LYS B O 1
ATOM 1630 N N . ASP B 1 24 ? 9.029 23.153 -4.937 1.00 19.57 17 ASP B N 1
ATOM 1631 C CA . ASP B 1 24 ? 8.014 23.985 -5.578 1.00 20.06 17 ASP B CA 1
ATOM 1632 C C . ASP B 1 24 ? 6.600 23.516 -5.272 1.00 19.85 17 ASP B C 1
ATOM 1633 O O . ASP B 1 24 ? 5.704 24.335 -5.098 1.00 18.45 17 ASP B O 1
ATOM 1638 N N . LEU B 1 25 ? 6.379 22.205 -5.200 1.00 17.72 18 LEU B N 1
ATOM 1639 C CA . LEU B 1 25 ? 5.067 21.713 -4.811 1.00 17.70 18 LEU B CA 1
ATOM 1640 C C . LEU B 1 25 ? 4.710 22.133 -3.388 1.00 17.91 18 LEU B C 1
ATOM 1641 O O . LEU B 1 25 ? 3.537 22.375 -3.068 1.00 16.30 18 LEU B O 1
ATOM 1646 N N . MET B 1 26 ? 5.717 22.221 -2.527 1.00 18.40 19 MET B N 1
ATOM 1647 C CA . MET B 1 26 ? 5.468 22.624 -1.156 1.00 20.14 19 MET B CA 1
ATOM 1648 C C . MET B 1 26 ? 5.072 24.086 -1.022 1.00 19.54 19 MET B C 1
ATOM 1649 O O . MET B 1 26 ? 4.565 24.497 0.017 1.00 20.88 19 MET B O 1
ATOM 1654 N N . GLN B 1 27 ? 5.293 24.876 -2.063 1.00 18.71 20 GLN B N 1
ATOM 1655 C CA . GLN B 1 27 ? 4.879 26.277 -1.983 1.00 18.24 20 GLN B CA 1
ATOM 1656 C C . GLN B 1 27 ? 3.398 26.409 -1.710 1.00 19.45 20 GLN B C 1
ATOM 1657 O O . GLN B 1 27 ? 2.965 27.193 -0.873 1.00 18.95 20 GLN B O 1
ATOM 1663 N N . SER B 1 28 ? 2.600 25.634 -2.431 1.00 20.12 21 SER B N 1
ATOM 1664 C CA . SER B 1 28 ? 1.175 25.891 -2.453 1.00 21.06 21 SER B CA 1
ATOM 1665 C C . SER B 1 28 ? 0.386 24.642 -2.095 1.00 21.32 21 SER B C 1
ATOM 1666 O O . SER B 1 28 ? -0.849 24.663 -2.099 1.00 23.15 21 SER B O 1
ATOM 1669 N N . ASN B 1 29 ? 1.087 23.555 -1.781 1.00 21.31 22 ASN B N 1
ATOM 1670 C CA . ASN B 1 29 ? 0.422 22.345 -1.320 1.00 22.38 22 ASN B CA 1
ATOM 1671 C C . ASN B 1 29 ? 0.925 21.920 0.052 1.00 21.85 22 ASN B C 1
ATOM 1672 O O . ASN B 1 29 ? 2.118 21.993 0.357 1.00 24.41 22 ASN B O 1
ATOM 1677 N N . ALA B 1 30 ? -0.009 21.466 0.878 1.00 24.37 23 ALA B N 1
ATOM 1678 C CA . ALA B 1 30 ? 0.351 20.831 2.144 1.00 23.51 23 ALA B CA 1
ATOM 1679 C C . ALA B 1 30 ? 1.267 19.622 1.947 1.00 23.85 23 ALA B C 1
ATOM 1680 O O . ALA B 1 30 ? 1.043 18.795 1.059 1.00 24.39 23 ALA B O 1
ATOM 1682 N N . TYR B 1 31 ? 2.302 19.517 2.778 1.00 23.97 24 TYR B N 1
ATOM 1683 C CA . TYR B 1 31 ? 3.259 18.413 2.709 1.00 23.92 24 TYR B CA 1
ATOM 1684 C C . TYR B 1 31 ? 2.590 17.062 2.461 1.00 23.16 24 TYR B C 1
ATOM 1685 O O . TYR B 1 31 ? 3.000 16.303 1.586 1.00 24.29 24 TYR B O 1
ATOM 1694 N N . HIS B 1 32 ? 1.561 16.760 3.239 1.00 23.76 25 HIS B N 1
ATOM 1695 C CA . HIS B 1 32 ? 1.013 15.415 3.214 1.00 23.37 25 HIS B CA 1
ATOM 1696 C C . HIS B 1 32 ? 0.211 15.114 1.961 1.00 24.49 25 HIS B C 1
ATOM 1697 O O . HIS B 1 32 ? -0.120 13.947 1.701 1.00 24.81 25 HIS B O 1
ATOM 1704 N N . GLN B 1 33 ? -0.096 16.154 1.193 1.00 23.69 26 GLN B N 1
ATOM 1705 C CA . GLN B 1 33 ? -0.910 16.004 -0.009 1.00 24.71 26 GLN B CA 1
ATOM 1706 C C . GLN B 1 33 ? -0.049 16.030 -1.269 1.00 23.94 26 GLN B C 1
ATOM 1707 O O . GLN B 1 33 ? -0.558 16.152 -2.390 1.00 26.66 26 GLN B O 1
ATOM 1713 N N . ILE B 1 34 ? 1.259 15.913 -1.078 1.00 22.10 27 ILE B N 1
ATOM 1714 C CA . ILE B 1 34 ? 2.160 15.836 -2.209 1.00 22.20 27 ILE B CA 1
ATOM 1715 C C . ILE B 1 34 ? 2.689 14.425 -2.380 1.00 21.92 27 ILE B C 1
ATOM 1716 O O . ILE B 1 34 ? 3.375 13.898 -1.500 1.00 23.08 27 ILE B O 1
ATOM 1721 N N . SER B 1 35 ? 2.380 13.802 -3.512 1.00 22.28 28 SER B N 1
ATOM 1722 C CA . SER B 1 35 ? 2.813 12.431 -3.730 1.00 22.22 28 SER B CA 1
ATOM 1723 C C . SER B 1 35 ? 4.093 12.344 -4.552 1.00 21.69 28 SER B C 1
ATOM 1724 O O . SER B 1 35 ? 4.488 13.301 -5.213 1.00 22.15 28 SER B O 1
ATOM 1727 N N . VAL B 1 36 ? 4.739 11.186 -4.500 1.00 22.34 29 VAL B N 1
ATOM 1728 C CA . VAL B 1 36 ? 5.882 10.920 -5.356 1.00 22.79 29 VAL B CA 1
ATOM 1729 C C . VAL B 1 36 ? 5.515 11.087 -6.833 1.00 22.88 29 VAL B C 1
ATOM 1730 O O . VAL B 1 36 ? 6.299 11.602 -7.629 1.00 22.66 29 VAL B O 1
ATOM 1734 N N . SER B 1 37 ? 4.316 10.650 -7.210 1.00 23.66 30 SER B N 1
ATOM 1735 C CA . SER B 1 37 ? 3.864 10.875 -8.581 1.00 24.11 30 SER B CA 1
ATOM 1736 C C . SER B 1 37 ? 3.876 12.363 -8.948 1.00 23.08 30 SER B C 1
ATOM 1737 O O . SER B 1 37 ? 4.348 12.728 -10.028 1.00 23.44 30 SER B O 1
ATOM 1740 N N . ASP B 1 38 ? 3.358 13.198 -8.044 1.00 22.78 31 ASP B N 1
ATOM 1741 C CA . ASP B 1 38 ? 3.314 14.652 -8.203 1.00 22.56 31 ASP B CA 1
ATOM 1742 C C . ASP B 1 38 ? 4.722 15.203 -8.395 1.00 21.13 31 ASP B C 1
ATOM 1743 O O . ASP B 1 38 ? 4.972 15.956 -9.337 1.00 20.93 31 ASP B O 1
ATOM 1748 N N . ILE B 1 39 ? 5.623 14.815 -7.495 1.00 20.35 32 ILE B N 1
ATOM 1749 C CA . ILE B 1 39 ? 7.018 15.242 -7.538 1.00 19.54 32 ILE B CA 1
ATOM 1750 C C . ILE B 1 39 ? 7.651 14.919 -8.887 1.00 19.73 32 ILE B C 1
ATOM 1751 O O . ILE B 1 39 ? 8.263 15.779 -9.515 1.00 19.47 32 ILE B O 1
ATOM 1756 N N . MET B 1 40 ? 7.495 13.673 -9.330 1.00 20.39 33 MET B N 1
ATOM 1757 C CA . MET B 1 40 ? 8.205 13.194 -10.510 1.00 20.38 33 MET B CA 1
ATOM 1758 C C . MET B 1 40 ? 7.603 13.752 -11.804 1.00 21.44 33 MET B C 1
ATOM 1759 O O . MET B 1 40 ? 8.296 13.991 -12.794 1.00 22.07 33 MET B O 1
ATOM 1764 N N . GLN B 1 41 ? 6.297 13.966 -11.795 1.00 22.53 34 GLN B N 1
ATOM 1765 C CA . GLN B 1 41 ? 5.672 14.660 -12.914 1.00 23.01 34 GLN B CA 1
ATOM 1766 C C . GLN B 1 41 ? 6.177 16.093 -13.086 1.00 23.29 34 GLN B C 1
ATOM 1767 O O . GLN B 1 41 ? 6.479 16.540 -14.199 1.00 23.67 34 GLN B O 1
ATOM 1773 N N . THR B 1 42 ? 6.268 16.810 -11.971 1.00 22.30 35 THR B N 1
ATOM 1774 C CA . THR B 1 42 ? 6.831 18.144 -11.953 1.00 22.06 35 THR B CA 1
ATOM 1775 C C . THR B 1 42 ? 8.306 18.141 -12.376 1.00 22.16 35 THR B C 1
ATOM 1776 O O . THR B 1 42 ? 8.737 19.027 -13.117 1.00 22.80 35 THR B O 1
ATOM 1780 N N . ALA B 1 43 ? 9.068 17.147 -11.909 1.00 21.88 36 ALA B N 1
ATOM 1781 C CA . ALA B 1 43 ? 10.501 17.043 -12.213 1.00 22.36 36 ALA B CA 1
ATOM 1782 C C . ALA B 1 43 ? 10.726 16.673 -13.682 1.00 22.80 36 ALA B C 1
ATOM 1783 O O . ALA B 1 43 ? 11.819 16.853 -14.225 1.00 24.46 36 ALA B O 1
ATOM 1785 N N . LYS B 1 44 ? 9.667 16.154 -14.306 1.00 23.34 37 LYS B N 1
ATOM 1786 C CA . LYS B 1 44 ? 9.712 15.585 -15.666 1.00 25.02 37 LYS B CA 1
ATOM 1787 C C . LYS B 1 44 ? 10.687 14.427 -15.854 1.00 24.40 37 LYS B C 1
ATOM 1788 O O . LYS B 1 44 ? 11.451 14.369 -16.828 1.00 24.44 37 LYS B O 1
ATOM 1794 N N . ILE B 1 45 ? 10.643 13.502 -14.902 1.00 25.11 38 ILE B N 1
ATOM 1795 C CA . ILE B 1 45 ? 11.573 12.389 -14.859 1.00 25.59 38 ILE B CA 1
ATOM 1796 C C . ILE B 1 45 ? 10.755 11.145 -14.565 1.00 25.98 38 ILE B C 1
ATOM 1797 O O . ILE B 1 45 ? 9.843 11.179 -13.730 1.00 26.23 38 ILE B O 1
ATOM 1802 N N . ARG B 1 46 ? 11.066 10.042 -15.241 1.00 27.66 39 ARG B N 1
ATOM 1803 C CA . ARG B 1 46 ? 10.306 8.814 -15.019 1.00 28.73 39 ARG B CA 1
ATOM 1804 C C . ARG B 1 46 ? 10.160 8.467 -13.540 1.00 27.27 39 ARG B C 1
ATOM 1805 O O . ARG B 1 46 ? 11.138 8.439 -12.790 1.00 28.30 39 ARG B O 1
ATOM 1813 N N . ARG B 1 47 ? 8.928 8.199 -13.127 1.00 25.46 40 ARG B N 1
ATOM 1814 C CA . ARG B 1 47 ? 8.588 8.030 -11.715 1.00 26.20 40 ARG B CA 1
ATOM 1815 C 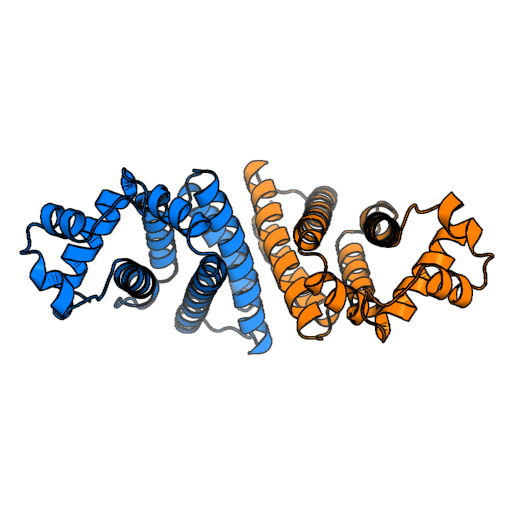C . ARG B 1 47 ? 9.524 7.138 -10.909 1.00 25.92 40 ARG B C 1
ATOM 1816 O O . ARG B 1 47 ? 9.939 7.492 -9.807 1.00 26.66 40 ARG B O 1
ATOM 1824 N N . GLN B 1 48 ? 9.855 5.974 -11.458 1.00 26.09 41 GLN B N 1
ATOM 1825 C CA . GLN B 1 48 ? 10.584 4.957 -10.710 1.00 26.85 41 GLN B CA 1
ATOM 1826 C C . GLN B 1 48 ? 12.008 5.428 -10.403 1.00 26.26 41 GLN B C 1
ATOM 1827 O O . GLN B 1 48 ? 12.680 4.887 -9.519 1.00 27.31 41 GLN B O 1
ATOM 1833 N N . THR B 1 49 ? 12.478 6.437 -11.131 1.00 25.38 42 THR B N 1
ATOM 1834 C CA . THR B 1 49 ? 13.824 6.931 -10.899 1.00 25.89 42 THR B CA 1
ATOM 1835 C C . THR B 1 49 ? 13.968 7.496 -9.484 1.00 24.13 42 THR B C 1
ATOM 1836 O O . THR B 1 49 ? 15.043 7.442 -8.892 1.00 24.67 42 THR B O 1
ATOM 1840 N N . PHE B 1 50 ? 12.875 8.031 -8.954 1.00 24.40 43 PHE B N 1
ATOM 1841 C CA . PHE B 1 50 ? 12.829 8.532 -7.577 1.00 24.01 43 PHE B CA 1
ATOM 1842 C C . PHE B 1 50 ? 13.520 7.598 -6.577 1.00 24.14 43 PHE B C 1
ATOM 1843 O O . PHE B 1 50 ? 14.279 8.042 -5.700 1.00 24.62 43 PHE B O 1
ATOM 1851 N N . TYR B 1 51 ? 13.253 6.300 -6.715 1.00 25.18 44 TYR B N 1
ATOM 1852 C CA . TYR B 1 51 ? 13.675 5.326 -5.706 1.00 25.66 44 TYR B CA 1
ATOM 1853 C C . TYR B 1 51 ? 15.111 4.855 -5.860 1.00 25.94 44 TYR B C 1
ATOM 1854 O O . TYR B 1 51 ? 15.628 4.164 -4.986 1.00 27.66 44 TYR B O 1
ATOM 1863 N N . ASN B 1 52 ? 15.756 5.226 -6.961 1.00 26.03 45 ASN B N 1
ATOM 1864 C CA . ASN B 1 52 ? 17.204 5.160 -7.048 1.00 27.21 45 ASN B CA 1
ATOM 1865 C C . ASN B 1 52 ? 17.902 6.110 -6.067 1.00 26.08 45 ASN B C 1
ATOM 1866 O O . ASN B 1 52 ? 19.086 5.946 -5.742 1.00 26.86 45 ASN B O 1
ATOM 1871 N N . TYR B 1 53 ? 17.152 7.108 -5.598 1.00 25.88 46 TYR B N 1
ATOM 1872 C CA . TYR B 1 53 ? 17.716 8.187 -4.796 1.00 25.59 46 TYR B CA 1
ATOM 1873 C C . TYR B 1 53 ? 17.070 8.354 -3.426 1.00 24.81 46 TYR B C 1
ATOM 1874 O O . TYR B 1 53 ? 17.750 8.716 -2.462 1.00 25.37 46 TYR B O 1
ATOM 1883 N N . PHE B 1 54 ? 15.768 8.101 -3.326 1.00 24.07 47 PHE B N 1
ATOM 1884 C CA . PHE B 1 54 ? 15.047 8.350 -2.079 1.00 24.26 47 PHE B CA 1
ATOM 1885 C C . PHE B 1 54 ? 14.007 7.255 -1.857 1.00 23.74 47 PHE B C 1
ATOM 1886 O O . PHE B 1 54 ? 13.304 6.864 -2.794 1.00 25.18 47 PHE B O 1
ATOM 1894 N N . GLN B 1 55 ? 13.906 6.767 -0.623 1.00 24.84 48 GLN B N 1
ATOM 1895 C CA . GLN B 1 55 ? 12.869 5.795 -0.304 1.00 24.70 48 GLN B CA 1
ATOM 1896 C C . GLN B 1 55 ? 11.501 6.443 -0.244 1.00 24.29 48 GLN B C 1
ATOM 1897 O O . GLN B 1 55 ? 10.506 5.804 -0.565 1.00 25.25 48 GLN B O 1
ATOM 1903 N N . ASN B 1 56 ? 11.446 7.707 0.167 1.00 22.97 49 ASN B N 1
ATOM 1904 C CA . ASN B 1 56 ? 10.171 8.373 0.355 1.00 22.78 49 ASN B CA 1
ATOM 1905 C C . ASN B 1 56 ? 10.357 9.878 0.528 1.00 21.73 49 ASN B C 1
ATOM 1906 O O . ASN B 1 56 ? 11.482 10.380 0.501 1.00 21.60 49 ASN B O 1
ATOM 1911 N N . GLN B 1 57 ? 9.251 10.589 0.704 1.00 21.75 50 GLN B N 1
ATOM 1912 C CA . GLN B 1 57 ? 9.297 12.048 0.813 1.00 21.83 50 GLN B CA 1
ATOM 1913 C C . GLN B 1 57 ? 10.088 12.537 2.022 1.00 22.40 50 GLN B C 1
ATOM 1914 O O . GLN B 1 57 ? 10.811 13.535 1.924 1.00 21.40 50 GLN B O 1
ATOM 1920 N N . GLU B 1 58 ? 9.951 11.841 3.147 1.00 21.81 51 GLU B N 1
ATOM 1921 C CA . GLU B 1 58 ? 10.725 12.175 4.337 1.00 23.93 51 GLU B CA 1
ATOM 1922 C C . GLU B 1 58 ? 12.232 12.078 4.076 1.00 23.00 51 GLU B C 1
ATOM 1923 O O . GLU B 1 58 ? 12.996 12.956 4.503 1.00 21.93 51 GLU B O 1
ATOM 1929 N N . GLU B 1 59 ? 12.671 11.030 3.377 1.00 21.42 52 GLU B N 1
ATOM 1930 C CA . GLU B 1 59 ? 14.083 10.917 3.020 1.00 22.03 52 GLU B CA 1
ATOM 1931 C C . GLU B 1 59 ? 14.508 12.050 2.101 1.00 21.09 52 GLU B C 1
ATOM 1932 O O . GLU B 1 59 ? 15.627 12.561 2.198 1.00 21.65 52 GLU B O 1
ATOM 1938 N N . LEU B 1 60 ? 13.608 12.437 1.202 1.00 19.84 53 LEU B N 1
ATOM 1939 C CA . LEU B 1 60 ? 13.918 13.529 0.290 1.00 20.25 53 LEU B CA 1
ATOM 1940 C C . LEU B 1 60 ? 14.126 14.815 1.096 1.00 19.32 53 LEU B C 1
ATOM 1941 O O . LEU B 1 60 ? 15.093 15.525 0.868 1.00 20.66 53 LEU B O 1
ATOM 1946 N N . LEU B 1 61 ? 13.230 15.114 2.033 1.00 21.38 54 LEU B N 1
ATOM 1947 C CA . LEU B 1 61 ? 13.393 16.259 2.934 1.00 21.30 54 LEU B CA 1
ATOM 1948 C C . LEU B 1 61 ? 14.741 16.261 3.661 1.00 21.87 54 LEU B C 1
ATOM 1949 O O . LEU B 1 61 ? 15.471 17.263 3.648 1.00 20.86 54 LEU B O 1
ATOM 1954 N N . SER B 1 62 ? 15.069 15.138 4.296 1.00 20.77 55 SER B N 1
ATOM 1955 C CA . SER B 1 62 ? 16.359 14.988 4.965 1.00 21.51 55 SER B CA 1
ATOM 1956 C C . SER B 1 62 ? 17.541 15.253 4.049 1.00 21.47 55 SER B C 1
ATOM 1957 O O . SER B 1 62 ? 18.503 15.909 4.438 1.00 20.48 55 SER B O 1
ATOM 1960 N N . TRP B 1 63 ? 17.466 14.737 2.825 1.00 19.40 56 TRP B N 1
ATOM 1961 C CA . TRP B 1 63 ? 18.498 14.985 1.833 1.00 19.90 56 TRP B CA 1
ATOM 1962 C C . TRP B 1 63 ? 18.621 16.472 1.489 1.00 19.05 56 TRP B C 1
ATOM 1963 O O . TRP B 1 63 ? 19.716 17.010 1.361 1.00 20.09 56 TRP B O 1
ATOM 1974 N N . ILE B 1 64 ? 17.489 17.147 1.332 1.00 18.13 57 ILE B N 1
ATOM 1975 C CA . ILE B 1 64 ? 17.545 18.576 1.053 1.00 18.28 57 ILE B CA 1
ATOM 1976 C C . ILE B 1 64 ? 18.269 19.296 2.191 1.00 18.44 57 ILE B C 1
ATOM 1977 O O . ILE B 1 64 ? 19.149 20.121 1.936 1.00 18.70 57 ILE B O 1
ATOM 1982 N N . PHE B 1 65 ? 17.909 18.992 3.432 1.00 19.44 58 PHE B N 1
ATOM 1983 C CA . PHE B 1 65 ? 18.547 19.679 4.561 1.00 20.01 58 PHE B CA 1
ATOM 1984 C C . PHE B 1 65 ? 20.046 19.459 4.558 1.00 21.51 58 PHE B C 1
ATOM 1985 O O . PHE B 1 65 ? 20.833 20.398 4.672 1.00 21.08 58 PHE B O 1
ATOM 1993 N N . GLU B 1 66 ? 20.452 18.206 4.426 1.00 21.67 59 GLU B N 1
ATOM 1994 C CA . GLU B 1 66 ? 21.861 17.854 4.573 1.00 23.39 59 GLU B CA 1
ATOM 1995 C C . GLU B 1 66 ? 22.694 18.410 3.431 1.00 23.66 59 GLU B C 1
ATOM 1996 O O . GLU B 1 66 ? 23.796 18.931 3.628 1.00 24.12 59 GLU B O 1
ATOM 2002 N N . ASN B 1 67 ? 22.163 18.300 2.221 1.00 22.31 60 ASN B N 1
ATOM 2003 C CA . ASN B 1 67 ? 22.886 18.754 1.054 1.00 22.67 60 ASN B CA 1
ATOM 2004 C C . ASN B 1 67 ? 22.958 20.275 1.014 1.00 21.51 60 ASN B C 1
ATOM 2005 O O . ASN B 1 67 ? 24.013 20.838 0.734 1.00 22.11 60 ASN B O 1
ATOM 2010 N N . ASP B 1 68 ? 21.842 20.947 1.286 1.00 21.02 61 ASP B N 1
ATOM 2011 C CA . ASP B 1 68 ? 21.852 22.388 1.099 1.00 20.87 61 ASP B CA 1
ATOM 2012 C C . ASP B 1 68 ? 22.772 23.009 2.154 1.00 20.62 61 ASP B C 1
ATOM 2013 O O . ASP B 1 68 ? 23.612 23.860 1.855 1.00 19.63 61 ASP B O 1
ATOM 2018 N N . PHE B 1 69 ? 22.619 22.581 3.398 1.00 20.13 62 PHE B N 1
ATOM 2019 C CA . PHE B 1 69 ? 23.423 23.179 4.454 1.00 19.74 62 PHE B CA 1
ATOM 2020 C C . PHE B 1 69 ? 24.899 22.803 4.390 1.00 20.81 62 PHE B C 1
ATOM 2021 O O . PHE B 1 69 ? 25.773 23.604 4.726 1.00 21.77 62 PHE B O 1
ATOM 2029 N N . ALA B 1 70 ? 25.188 21.579 3.954 1.00 21.90 63 ALA B N 1
ATOM 2030 C CA . ALA B 1 70 ? 26.582 21.214 3.732 1.00 21.74 63 ALA B CA 1
ATOM 2031 C C . ALA B 1 70 ? 27.225 22.088 2.655 1.00 22.50 63 ALA B C 1
ATOM 2032 O O . ALA B 1 70 ? 28.389 22.469 2.762 1.00 22.83 63 ALA B O 1
ATOM 2034 N N . GLU B 1 71 ? 26.479 22.414 1.605 1.00 23.17 64 GLU B N 1
ATOM 2035 C CA . GLU B 1 71 ? 27.037 23.274 0.573 1.00 24.25 64 GLU B CA 1
ATOM 2036 C C . GLU B 1 71 ? 27.302 24.663 1.136 1.00 23.89 64 GLU B C 1
ATOM 2037 O O . GLU B 1 71 ? 28.347 25.259 0.863 1.00 23.36 64 GLU B O 1
ATOM 2043 N N . LEU B 1 72 ? 26.352 25.166 1.921 1.00 22.07 65 LEU B N 1
ATOM 2044 C CA . LEU B 1 72 ? 26.403 26.542 2.403 1.00 22.02 65 LEU B CA 1
ATOM 2045 C C . LEU B 1 72 ? 27.517 26.714 3.413 1.00 21.54 65 LEU B C 1
ATOM 2046 O O . LEU B 1 72 ? 28.130 27.770 3.477 1.00 22.09 65 LEU B O 1
ATOM 2051 N N . ILE B 1 73 ? 27.778 25.674 4.200 1.00 20.88 66 ILE B N 1
ATOM 2052 C CA . ILE B 1 73 ? 28.697 25.787 5.326 1.00 22.42 66 ILE B CA 1
ATOM 2053 C C . ILE B 1 73 ? 30.072 25.216 4.978 1.00 22.77 66 ILE B C 1
ATOM 2054 O O . ILE B 1 73 ? 31.095 25.737 5.414 1.00 22.15 66 ILE B O 1
ATOM 2059 N N . ASN B 1 74 ? 30.096 24.143 4.191 1.00 23.35 67 ASN B N 1
ATOM 2060 C CA . ASN B 1 74 ? 31.343 23.422 3.928 1.00 24.20 67 ASN B CA 1
ATOM 2061 C C . ASN B 1 74 ? 31.913 23.556 2.518 1.00 23.95 67 ASN B C 1
ATOM 2062 O O . ASN B 1 74 ? 33.095 23.277 2.313 1.00 26.14 67 ASN B O 1
ATOM 2067 N N . ASP B 1 75 ? 31.113 23.973 1.541 1.00 24.35 68 ASP B N 1
ATOM 2068 C CA . ASP B 1 75 ? 31.571 23.934 0.147 1.00 26.75 68 ASP B CA 1
ATOM 2069 C C . ASP B 1 75 ? 32.071 25.281 -0.372 1.00 26.33 68 ASP B C 1
ATOM 2070 O O . ASP B 1 75 ? 32.015 25.565 -1.572 1.00 28.14 68 ASP B O 1
ATOM 2075 N N . ASN B 1 76 ? 32.565 26.127 0.523 1.00 25.83 69 ASN B N 1
ATOM 2076 C CA . ASN B 1 76 ? 33.142 27.389 0.069 1.00 25.53 69 ASN B CA 1
ATOM 2077 C C . ASN B 1 76 ? 34.658 27.332 0.088 1.00 25.85 69 ASN B C 1
ATOM 2078 O O . ASN B 1 76 ? 35.253 26.456 0.720 1.00 25.62 69 ASN B O 1
ATOM 2083 N N . SER B 1 77 ? 35.286 28.274 -0.604 1.00 25.62 70 SER B N 1
ATOM 2084 C CA . SER B 1 77 ? 36.733 28.354 -0.538 1.00 25.94 70 SER B CA 1
ATOM 2085 C C . SER B 1 77 ? 37.161 28.782 0.854 1.00 25.96 70 SER B C 1
ATOM 2086 O O . SER B 1 77 ? 36.436 29.447 1.600 1.00 24.57 70 SER B O 1
ATOM 2089 N N . ASP B 1 78 ? 38.367 28.387 1.201 1.00 25.12 71 ASP B N 1
ATOM 2090 C CA . ASP B 1 78 ? 38.879 28.557 2.540 1.00 24.81 71 ASP B CA 1
ATOM 2091 C C . ASP B 1 78 ? 38.817 29.995 3.053 1.00 24.17 71 ASP B C 1
ATOM 2092 O O . ASP B 1 78 ? 38.690 30.226 4.255 1.00 23.98 71 ASP B O 1
ATOM 2097 N N . TYR B 1 79 ? 38.913 30.965 2.152 1.00 21.65 72 TYR B N 1
ATOM 2098 C CA . TYR B 1 79 ? 39.167 32.341 2.559 1.00 21.50 72 TYR B CA 1
ATOM 2099 C C . TYR B 1 79 ? 37.940 33.199 2.355 1.00 20.52 72 TYR B C 1
ATOM 2100 O O . TYR B 1 79 ? 37.936 34.393 2.599 1.00 21.40 72 TYR B O 1
ATOM 2109 N N . TYR B 1 80 ? 36.872 32.561 1.907 1.00 20.30 73 TYR B N 1
ATOM 2110 C CA . TYR B 1 80 ? 35.587 33.226 1.702 1.00 18.98 73 TYR B CA 1
ATOM 2111 C C . TYR B 1 80 ? 35.181 33.969 2.948 1.00 19.15 73 TYR B C 1
ATOM 2112 O O . TYR B 1 80 ? 34.752 35.121 2.874 1.00 18.66 73 TYR B O 1
ATOM 2121 N N . GLY B 1 81 ? 35.322 33.286 4.073 1.00 17.83 74 GLY B N 1
ATOM 2122 C CA . GLY B 1 81 ? 35.143 33.947 5.336 1.00 16.48 74 GLY B CA 1
ATOM 2123 C C . GLY B 1 81 ? 33.752 33.833 5.917 1.00 15.27 74 GLY B C 1
ATOM 2124 O O . GLY B 1 81 ? 32.762 33.696 5.225 1.00 15.05 74 GLY B O 1
ATOM 2125 N N . TRP B 1 82 ? 33.697 33.902 7.237 1.00 15.51 75 TRP B N 1
ATOM 2126 C CA . TRP B 1 82 ? 32.457 33.694 7.933 1.00 14.84 75 TRP B CA 1
ATOM 2127 C C . TRP B 1 82 ? 31.370 34.718 7.605 1.00 15.09 75 TRP B C 1
ATOM 2128 O O . TRP B 1 82 ? 30.188 34.395 7.608 1.00 15.05 75 TRP B O 1
ATOM 2139 N N . GLN B 1 83 ? 31.782 35.950 7.325 1.00 14.55 76 GLN B N 1
ATOM 2140 C CA . GLN B 1 83 ? 30.825 37.000 7.022 1.00 13.95 76 GLN B CA 1
ATOM 2141 C C . GLN B 1 83 ? 30.091 36.693 5.722 1.00 13.57 76 GLN B C 1
ATOM 2142 O O . GLN B 1 83 ? 28.870 36.750 5.664 1.00 14.19 76 GLN B O 1
ATOM 2148 N N . ASN B 1 84 ? 30.845 36.355 4.680 1.00 13.58 77 ASN B N 1
ATOM 2149 C CA . ASN B 1 84 ? 30.188 35.956 3.436 1.00 12.83 77 ASN B CA 1
ATOM 2150 C C . ASN B 1 84 ? 29.371 34.688 3.605 1.00 14.42 77 ASN B C 1
ATOM 2151 O O . ASN B 1 84 ? 28.315 34.564 3.020 1.00 14.07 77 ASN B O 1
ATOM 2156 N N . GLU B 1 85 ? 29.864 33.752 4.413 1.00 13.94 78 GLU B N 1
ATOM 2157 C CA . GLU B 1 85 ? 29.127 32.512 4.664 1.00 15.00 78 GLU B CA 1
ATOM 2158 C C . GLU B 1 85 ? 27.786 32.804 5.361 1.00 14.49 78 GLU B C 1
ATOM 2159 O O . GLU B 1 85 ? 26.746 32.248 5.003 1.00 13.95 78 GLU B O 1
ATOM 2165 N N . LEU B 1 86 ? 27.810 33.689 6.357 1.00 13.40 79 LEU B N 1
ATOM 2166 C CA . LEU B 1 86 ? 26.563 34.068 7.020 1.00 13.37 79 LEU B CA 1
ATOM 2167 C C . LEU B 1 86 ? 25.588 34.699 6.022 1.00 12.91 79 LEU B C 1
ATOM 2168 O O . LEU B 1 86 ? 24.402 34.379 6.005 1.00 13.35 79 LEU B O 1
ATOM 2173 N N . LEU B 1 87 ? 26.096 35.605 5.189 1.00 12.82 80 LEU B N 1
ATOM 2174 C CA . LEU B 1 87 ? 25.251 36.296 4.236 1.00 13.64 80 LEU B CA 1
ATOM 2175 C C . LEU B 1 87 ? 24.631 35.298 3.285 1.00 13.32 80 LEU B C 1
ATOM 2176 O O . LEU B 1 87 ? 23.448 35.393 2.974 1.00 13.77 80 LEU B O 1
ATOM 2181 N N . LEU B 1 88 ? 25.427 34.336 2.817 1.00 13.74 81 LEU B N 1
ATOM 2182 C CA . LEU B 1 88 ? 24.908 33.316 1.915 1.00 16.68 81 LEU B CA 1
ATOM 2183 C C . LEU B 1 88 ? 23.820 32.435 2.537 1.00 15.05 81 LEU B C 1
ATOM 2184 O O . LEU B 1 88 ? 22.853 32.058 1.874 1.00 14.98 81 LEU B O 1
ATOM 2189 N N . LEU B 1 89 ? 23.995 32.114 3.812 1.00 14.68 82 LEU B N 1
ATOM 2190 C CA . LEU B 1 89 ? 23.015 31.351 4.563 1.00 14.46 82 LEU B CA 1
ATOM 2191 C C . LEU B 1 89 ? 21.731 32.164 4.689 1.00 13.84 82 LEU B C 1
ATOM 2192 O O . LEU B 1 89 ? 20.640 31.656 4.477 1.00 14.67 82 LEU B O 1
ATOM 2197 N N . LEU B 1 90 ? 21.853 33.439 5.039 1.00 12.73 83 LEU B N 1
ATOM 2198 C CA . LEU B 1 90 ? 20.663 34.258 5.169 1.00 12.37 83 LEU B CA 1
ATOM 2199 C C . LEU B 1 90 ? 19.932 34.400 3.837 1.00 13.83 83 LEU B C 1
ATOM 2200 O O . LEU B 1 90 ? 18.704 34.355 3.797 1.00 13.26 83 LEU B O 1
ATOM 2205 N N . ARG B 1 91 ? 20.686 34.568 2.750 1.00 12.73 84 ARG B N 1
ATOM 2206 C CA . ARG B 1 91 ? 20.060 34.696 1.427 1.00 13.71 84 ARG B CA 1
ATOM 2207 C C . ARG B 1 91 ? 19.363 33.388 1.041 1.00 14.14 84 ARG B C 1
ATOM 2208 O O . ARG B 1 91 ? 18.300 33.410 0.415 1.00 15.13 84 ARG B O 1
ATOM 2216 N N . TYR B 1 92 ? 19.965 32.260 1.420 1.00 14.05 85 TYR B N 1
ATOM 2217 C CA . TYR B 1 92 ? 19.376 30.959 1.135 1.00 13.87 85 TYR B CA 1
ATOM 2218 C C . TYR B 1 92 ? 18.046 30.808 1.877 1.00 14.37 85 TYR B C 1
ATOM 2219 O O . TYR B 1 92 ? 17.052 30.336 1.331 1.00 14.23 85 TYR B O 1
ATOM 2228 N N . LEU B 1 93 ? 18.031 31.219 3.136 1.00 13.64 86 LEU B N 1
ATOM 2229 C CA . LEU B 1 93 ? 16.811 31.157 3.921 1.00 15.00 86 LEU B CA 1
ATOM 2230 C C . LEU B 1 93 ? 15.715 32.075 3.355 1.00 15.52 86 LEU B C 1
ATOM 2231 O O . LEU B 1 93 ? 14.551 31.727 3.384 1.00 17.01 86 LEU B O 1
ATOM 2236 N N . ASP B 1 94 ? 16.079 33.248 2.835 1.00 14.29 87 ASP B N 1
ATOM 2237 C CA . ASP B 1 94 ? 15.083 34.113 2.195 1.00 15.77 87 ASP B CA 1
ATOM 2238 C C . ASP B 1 94 ? 14.496 33.449 0.945 1.00 15.68 87 ASP B C 1
ATOM 2239 O O . ASP B 1 94 ? 13.283 33.440 0.730 1.00 14.26 87 ASP B O 1
ATOM 2244 N N . GLU B 1 95 ? 15.376 32.890 0.122 1.00 14.75 88 GLU B N 1
ATOM 2245 C CA . GLU B 1 95 ? 14.935 32.275 -1.141 1.00 16.14 88 GLU B CA 1
ATOM 2246 C C . GLU B 1 95 ? 14.042 31.073 -0.861 1.00 15.94 88 GLU B C 1
ATOM 2247 O O . GLU B 1 95 ? 13.182 30.724 -1.669 1.00 16.54 88 GLU B O 1
ATOM 2253 N N . ASN B 1 96 ? 14.261 30.451 0.291 1.00 14.27 89 ASN B N 1
ATOM 2254 C CA . ASN B 1 96 ? 13.500 29.272 0.672 1.00 14.68 89 ASN B CA 1
ATOM 2255 C C . ASN B 1 96 ? 12.571 29.542 1.849 1.00 13.78 89 ASN B C 1
ATOM 2256 O O . ASN B 1 96 ? 12.231 28.620 2.582 1.00 14.91 89 ASN B O 1
ATOM 2261 N N . GLN B 1 97 ? 12.159 30.797 2.024 1.00 14.60 90 GLN B N 1
ATOM 2262 C CA . GLN B 1 97 ? 11.438 31.178 3.234 1.00 15.46 90 GLN B CA 1
ATOM 2263 C C . GLN B 1 97 ? 10.138 30.406 3.388 1.00 15.98 90 GLN B C 1
ATOM 2264 O O . GLN B 1 97 ? 9.802 29.958 4.475 1.00 15.71 90 GLN B O 1
ATOM 2270 N N . ILE B 1 98 ? 9.401 30.249 2.294 1.00 15.32 91 ILE B N 1
ATOM 2271 C CA . ILE B 1 98 ? 8.075 29.632 2.389 1.00 15.93 91 ILE B CA 1
ATOM 2272 C C . ILE B 1 98 ? 8.242 28.144 2.710 1.00 16.45 91 ILE B C 1
ATOM 2273 O O . ILE B 1 98 ? 7.507 27.574 3.506 1.00 15.18 91 ILE B O 1
ATOM 2278 N N . PHE B 1 99 ? 9.229 27.528 2.069 1.00 15.27 92 PHE B N 1
ATOM 2279 C CA . PHE B 1 99 ? 9.606 26.146 2.358 1.00 15.98 92 PHE B CA 1
ATOM 2280 C C . PHE B 1 99 ? 9.907 25.971 3.853 1.00 16.05 92 PHE B C 1
ATOM 2281 O O . PHE B 1 99 ? 9.326 25.107 4.487 1.00 15.52 92 PHE B O 1
ATOM 2289 N N . TYR B 1 100 ? 10.804 26.789 4.405 1.00 16.14 93 TYR B N 1
ATOM 2290 C CA . TYR B 1 100 ? 11.142 26.673 5.827 1.00 16.43 93 TYR B CA 1
ATOM 2291 C C . TYR B 1 100 ? 10.011 27.003 6.800 1.00 17.08 93 TYR B C 1
ATOM 2292 O O . TYR B 1 100 ? 9.933 26.407 7.872 1.00 17.21 93 TYR B O 1
ATOM 2301 N N . GLN B 1 101 ? 9.136 27.940 6.431 1.00 17.29 94 GLN B N 1
ATOM 2302 C CA . GLN B 1 101 ? 7.952 28.199 7.251 1.00 17.48 94 GLN B CA 1
ATOM 2303 C C . GLN B 1 101 ? 7.188 26.906 7.435 1.00 18.43 94 GLN B C 1
ATOM 2304 O O . GLN B 1 101 ? 6.708 26.616 8.526 1.00 18.92 94 GLN B O 1
ATOM 2310 N N . LYS B 1 102 ? 7.075 26.131 6.360 1.00 17.44 95 LYS B N 1
ATOM 2311 C CA . LYS B 1 102 ? 6.332 24.883 6.430 1.00 18.74 95 LYS B CA 1
ATOM 2312 C C . LYS B 1 102 ? 7.100 23.850 7.251 1.00 18.66 95 LYS B C 1
ATOM 2313 O O . LYS B 1 102 ? 6.519 23.085 8.028 1.00 20.56 95 LYS B O 1
ATOM 2319 N N . ILE B 1 103 ? 8.414 23.829 7.072 1.00 18.46 96 ILE B N 1
ATOM 2320 C CA . ILE B 1 103 ? 9.254 22.829 7.740 1.00 17.94 96 ILE B CA 1
ATOM 2321 C C . ILE B 1 103 ? 9.150 23.030 9.256 1.00 19.02 96 ILE B C 1
ATOM 2322 O O . ILE B 1 103 ? 9.095 22.066 10.018 1.00 19.84 96 ILE B O 1
ATOM 2327 N N . PHE B 1 104 ? 9.115 24.280 9.699 1.00 19.31 97 PHE B N 1
ATOM 2328 C CA . PHE B 1 104 ? 9.056 24.512 11.144 1.00 20.65 97 PHE B CA 1
ATOM 2329 C C . PHE B 1 104 ? 7.734 24.021 11.748 1.00 23.23 97 PHE B C 1
ATOM 2330 O O . PHE B 1 104 ? 7.643 23.800 12.958 1.00 24.14 97 PHE B O 1
ATOM 2338 N N . VAL B 1 105 ? 6.725 23.858 10.897 1.00 23.11 98 VAL B N 1
ATOM 2339 C CA . VAL B 1 105 ? 5.420 23.308 11.297 1.00 25.58 98 VAL B CA 1
ATOM 2340 C C . VAL B 1 105 ? 5.468 21.788 11.416 1.00 25.64 98 VAL B C 1
ATOM 2341 O O . VAL B 1 105 ? 5.081 21.229 12.442 1.00 26.68 98 VAL B O 1
ATOM 2345 N N . ILE B 1 106 ? 5.945 21.128 10.366 1.00 26.70 99 ILE B N 1
ATOM 2346 C CA . ILE B 1 106 ? 5.689 19.704 10.150 1.00 28.27 99 ILE B CA 1
ATOM 2347 C C . ILE B 1 106 ? 6.789 18.805 10.706 1.00 29.26 99 ILE B C 1
ATOM 2348 O O . ILE B 1 106 ? 6.609 17.591 10.834 1.00 29.84 99 ILE B O 1
ATOM 2353 N N . ASP B 1 107 ? 7.931 19.404 11.037 1.00 29.81 100 ASP B N 1
ATOM 2354 C CA . ASP B 1 107 ? 9.082 18.626 11.470 1.00 30.52 100 ASP B CA 1
ATOM 2355 C C . ASP B 1 107 ? 9.670 19.231 12.732 1.00 31.06 100 ASP B C 1
ATOM 2356 O O . ASP B 1 107 ? 10.537 20.101 12.652 1.00 30.47 100 ASP B O 1
ATOM 2361 N N . LYS B 1 108 ? 9.202 18.775 13.889 1.00 32.11 101 LYS B N 1
ATOM 2362 C CA . LYS B 1 108 ? 9.582 19.409 15.139 1.00 33.70 101 LYS B CA 1
ATOM 2363 C C . LYS B 1 108 ? 10.987 19.022 15.594 1.00 33.33 101 LYS B C 1
ATOM 2364 O O . LYS B 1 108 ? 11.435 19.443 16.668 1.00 34.74 101 LYS B O 1
ATOM 2370 N N . ASN B 1 109 ? 11.667 18.226 14.765 1.00 31.81 102 ASN B N 1
ATOM 2371 C CA . ASN B 1 109 ? 13.083 17.903 14.958 1.00 30.82 102 ASN B CA 1
ATOM 2372 C C . ASN B 1 109 ? 14.020 18.745 14.089 1.00 28.73 102 ASN B C 1
ATOM 2373 O O . ASN B 1 109 ? 15.245 18.711 14.253 1.00 28.24 102 ASN B O 1
ATOM 2378 N N . PHE B 1 110 ? 13.474 19.510 13.152 1.00 24.99 103 PHE B N 1
ATOM 2379 C CA . PHE B 1 110 ? 14.366 20.271 12.284 1.00 22.26 103 PHE B CA 1
ATOM 2380 C C . PHE B 1 110 ? 15.118 21.314 13.097 1.00 22.41 103 PHE B C 1
ATOM 2381 O O . PHE B 1 110 ? 16.268 21.612 12.786 1.00 20.05 103 PHE B O 1
ATOM 2389 N N . GLU B 1 111 ? 14.487 21.870 14.128 1.00 22.34 104 GLU B N 1
ATOM 2390 C CA . GLU B 1 111 ? 15.156 22.929 14.884 1.00 23.96 104 GLU B CA 1
ATOM 2391 C C . GLU B 1 111 ? 16.509 22.494 15.446 1.00 23.69 104 GLU B C 1
ATOM 2392 O O . GLU B 1 111 ? 17.445 23.290 15.483 1.00 21.92 104 GLU B O 1
ATOM 2398 N N . HIS B 1 112 ? 16.621 21.244 15.881 1.00 23.19 105 HIS B N 1
ATOM 2399 C CA . HIS B 1 112 ? 17.888 20.709 16.399 1.00 23.73 105 HIS B CA 1
ATOM 2400 C C . HIS B 1 112 ? 18.973 20.687 15.314 1.00 22.12 105 HIS B C 1
ATOM 2401 O O . HIS B 1 112 ? 20.119 21.082 15.536 1.00 20.80 105 HIS B O 1
ATOM 2408 N N . PHE B 1 113 ? 18.605 20.220 14.126 1.00 19.92 106 PHE B N 1
ATOM 2409 C CA . PHE B 1 113 ? 19.503 20.225 12.983 1.00 19.08 106 PHE B CA 1
ATOM 2410 C C . PHE B 1 113 ? 19.942 21.648 12.638 1.00 17.51 106 PHE B C 1
ATOM 2411 O O . PHE B 1 113 ? 21.133 21.910 12.424 1.00 17.29 106 PHE B O 1
ATOM 2419 N N . PHE B 1 114 ? 18.979 22.561 12.582 1.00 16.05 107 PHE B N 1
ATOM 2420 C CA . PHE B 1 114 ? 19.239 23.975 12.318 1.00 16.19 107 PHE B CA 1
ATOM 2421 C C . PHE B 1 114 ? 20.252 24.524 13.331 1.00 15.16 107 PHE B C 1
ATOM 2422 O O . PHE B 1 114 ? 21.194 25.200 12.938 1.00 15.08 107 PHE B O 1
ATOM 2430 N N . LEU B 1 115 ? 20.060 24.234 14.617 1.00 15.69 108 LEU B N 1
ATOM 2431 C CA . LEU B 1 115 ? 20.976 24.731 15.645 1.00 15.21 108 LEU B CA 1
ATOM 2432 C C . LEU B 1 115 ? 22.402 24.259 15.381 1.00 16.63 108 LEU B C 1
ATOM 2433 O O . LEU B 1 115 ? 23.349 25.031 15.505 1.00 15.86 108 LEU B O 1
ATOM 2438 N N . ILE B 1 116 ? 22.552 22.989 15.016 1.00 17.39 109 ILE B N 1
ATOM 2439 C CA . ILE B 1 116 ? 23.864 22.440 14.721 1.00 18.57 109 ILE B CA 1
ATOM 2440 C C . ILE B 1 116 ? 24.519 23.186 13.562 1.00 16.99 109 ILE B C 1
ATOM 2441 O O . ILE B 1 116 ? 25.722 23.440 13.577 1.00 17.46 109 ILE B O 1
ATOM 2446 N N . GLN B 1 117 ? 23.744 23.555 12.541 1.00 17.57 110 GLN B N 1
ATOM 2447 C CA . GLN B 1 117 ? 24.309 24.356 11.467 1.00 17.87 110 GLN B CA 1
ATOM 2448 C C . GLN B 1 117 ? 24.850 25.693 11.966 1.00 17.44 110 GLN B C 1
ATOM 2449 O O . GLN B 1 117 ? 25.930 26.108 11.571 1.00 17.29 110 GLN B O 1
ATOM 2455 N N . TRP B 1 118 ? 24.110 26.375 12.831 1.00 15.71 111 TRP B N 1
ATOM 2456 C CA . TRP B 1 118 ? 24.635 27.621 13.372 1.00 14.95 111 TRP B CA 1
ATOM 2457 C C . TRP B 1 118 ? 25.857 27.415 14.270 1.00 14.40 111 TRP B C 1
ATOM 2458 O O . TRP B 1 118 ? 26.753 28.258 14.302 1.00 14.99 111 TRP B O 1
ATOM 2469 N N . GLU B 1 119 ? 25.893 26.303 14.990 1.00 14.55 112 GLU B N 1
ATOM 2470 C CA . GLU B 1 119 ? 27.085 25.976 15.782 1.00 15.80 112 GLU B CA 1
ATOM 2471 C C . GLU B 1 119 ? 28.274 25.792 14.861 1.00 16.00 112 GLU B C 1
ATOM 2472 O O . GLU B 1 119 ? 29.385 26.256 15.153 1.00 16.46 112 GLU B O 1
ATOM 2478 N N . ASN B 1 120 ? 28.040 25.119 13.742 1.00 15.81 113 ASN B N 1
ATOM 2479 C CA . ASN B 1 120 ? 29.106 24.949 12.765 1.00 16.94 113 ASN B CA 1
ATOM 2480 C C . ASN B 1 120 ? 29.626 26.275 12.226 1.00 16.89 113 ASN B C 1
ATOM 2481 O O . ASN B 1 120 ? 30.834 26.462 12.078 1.00 17.50 113 ASN B O 1
ATOM 2486 N N . LEU B 1 121 ? 28.732 27.209 11.930 1.00 14.79 114 LEU B N 1
ATOM 2487 C CA . LEU B 1 121 ? 29.150 28.526 11.479 1.00 16.01 114 LEU B CA 1
ATOM 2488 C C . LEU B 1 121 ? 29.919 29.240 12.582 1.00 16.18 114 LEU B C 1
ATOM 2489 O O . LEU B 1 121 ? 30.916 29.892 12.320 1.00 15.48 114 LEU B O 1
ATOM 2494 N N . LEU B 1 122 ? 29.471 29.134 13.825 1.00 14.73 115 LEU B N 1
ATOM 2495 C CA . LEU B 1 122 ? 30.185 29.851 14.873 1.00 15.27 115 LEU B CA 1
ATOM 2496 C C . LEU B 1 122 ? 31.610 29.319 15.032 1.00 16.24 115 LEU B C 1
ATOM 2497 O O . LEU B 1 122 ? 32.517 30.097 15.311 1.00 14.99 115 LEU B O 1
ATOM 2502 N N . ASP B 1 123 ? 31.814 28.013 14.855 1.00 16.40 116 ASP B N 1
ATOM 2503 C CA . ASP B 1 123 ? 33.166 27.454 14.905 1.00 17.73 116 ASP B CA 1
ATOM 2504 C C . ASP B 1 123 ? 34.026 28.099 13.806 1.00 17.79 116 ASP B C 1
ATOM 2505 O O . ASP B 1 123 ? 35.213 28.384 14.012 1.00 17.72 116 ASP B O 1
ATOM 2510 N N . LYS B 1 124 ? 33.428 28.329 12.641 1.00 17.68 117 LYS B N 1
ATOM 2511 C CA . LYS B 1 124 ? 34.129 28.960 11.535 1.00 17.83 117 LYS B CA 1
ATOM 2512 C C . LYS B 1 124 ? 34.437 30.416 11.857 1.00 17.74 117 LYS B C 1
ATOM 2513 O O . LYS B 1 124 ? 35.479 30.950 11.473 1.00 18.12 117 LYS B O 1
ATOM 2519 N N . VAL B 1 125 ? 33.539 31.086 12.571 1.00 15.96 118 VAL B N 1
ATOM 2520 C CA . VAL B 1 125 ? 33.813 32.463 12.973 1.00 16.11 118 VAL B CA 1
ATOM 2521 C C . VAL B 1 125 ? 35.061 32.518 13.841 1.00 17.00 118 VAL B C 1
ATOM 2522 O O . VAL B 1 125 ? 35.948 33.345 13.615 1.00 16.59 118 VAL B O 1
ATOM 2526 N N . ILE B 1 126 ? 35.129 31.642 14.835 1.00 16.92 119 ILE B N 1
ATOM 2527 C CA . ILE B 1 126 ? 36.277 31.610 15.734 1.00 18.97 119 ILE B CA 1
ATOM 2528 C C . ILE B 1 126 ? 37.561 31.307 14.960 1.00 18.94 119 ILE B C 1
ATOM 2529 O O . ILE B 1 126 ? 38.559 32.011 15.127 1.00 19.63 119 ILE B O 1
ATOM 2534 N N . PHE B 1 127 ? 37.531 30.274 14.125 1.00 18.81 120 PHE B N 1
ATOM 2535 C CA . PHE B 1 127 ? 38.690 29.886 13.324 1.00 19.74 120 PHE B CA 1
ATOM 2536 C C . PHE B 1 127 ? 39.172 31.022 12.432 1.00 19.21 120 PHE B C 1
ATOM 2537 O O . PHE B 1 127 ? 40.372 31.324 12.365 1.00 19.10 120 PHE B O 1
ATOM 2545 N N . ASP B 1 128 ? 38.242 31.663 11.738 1.00 17.80 121 ASP B N 1
ATOM 2546 C CA . ASP B 1 128 ? 38.598 32.757 10.844 1.00 18.39 121 ASP B CA 1
ATOM 2547 C C . ASP B 1 128 ? 39.184 33.927 11.624 1.00 18.76 121 ASP B C 1
ATOM 2548 O O . ASP B 1 128 ? 40.154 34.563 11.190 1.00 18.26 121 ASP B O 1
ATOM 2553 N N . GLN B 1 129 ? 38.596 34.221 12.782 1.00 17.83 122 GLN B N 1
ATOM 2554 C CA . GLN B 1 129 ? 39.060 35.382 13.517 1.00 18.10 122 GLN B CA 1
ATOM 2555 C C . GLN B 1 129 ? 40.460 35.092 14.051 1.00 18.40 122 GLN B C 1
ATOM 2556 O O . GLN B 1 129 ? 41.305 35.989 14.053 1.00 19.97 122 GLN B O 1
ATOM 2562 N N . GLU B 1 130 ? 40.718 33.867 14.494 1.00 18.51 123 GLU B N 1
ATOM 2563 C CA . GLU B 1 130 ? 42.058 33.522 14.986 1.00 20.78 123 GLU B CA 1
ATOM 2564 C C . GLU B 1 130 ? 43.107 33.489 13.883 1.00 22.43 123 GLU B C 1
ATOM 2565 O O . GLU B 1 130 ? 44.301 33.560 14.184 1.00 23.75 123 GLU B O 1
ATOM 2571 N N . LYS B 1 131 ? 42.672 33.385 12.633 1.00 24.79 124 LYS B N 1
ATOM 2572 C CA . LYS B 1 131 ? 43.593 33.488 11.499 1.00 27.37 124 LYS B CA 1
ATOM 2573 C C . LYS B 1 131 ? 43.895 34.942 11.179 1.00 28.03 124 LYS B C 1
ATOM 2574 O O . LYS B 1 131 ? 44.991 35.270 10.715 1.00 30.10 124 LYS B O 1
ATOM 2580 N N . LYS B 1 132 ? 42.921 35.811 11.430 1.00 29.86 125 LYS B N 1
ATOM 2581 C CA . LYS B 1 132 ? 43.032 37.231 11.128 1.00 30.71 125 LYS B CA 1
ATOM 2582 C C . LYS B 1 132 ? 43.843 37.913 12.216 1.00 31.70 125 LYS B C 1
ATOM 2583 O O . LYS B 1 132 ? 44.751 38.699 11.938 1.00 33.25 125 LYS B O 1
ATOM 2589 N N . SER B 1 133 ? 43.497 37.605 13.463 1.00 30.64 126 SER B N 1
ATOM 2590 C CA . SER B 1 133 ? 44.086 38.262 14.626 1.00 31.07 126 SER B CA 1
ATOM 2591 C C . SER B 1 133 ? 44.340 37.322 15.805 1.00 29.43 126 SER B C 1
ATOM 2592 O O . SER B 1 133 ? 44.211 36.106 15.720 1.00 30.64 126 SER B O 1
ATOM 2595 N N . ASP B 1 134 ? 44.704 37.923 16.931 1.00 29.90 127 ASP B N 1
ATOM 2596 C CA . ASP B 1 134 ? 45.118 37.170 18.106 1.00 28.28 127 ASP B CA 1
ATOM 2597 C C . ASP B 1 134 ? 44.247 37.509 19.300 1.00 26.25 127 ASP B C 1
ATOM 2598 O O . ASP B 1 134 ? 43.901 38.671 19.504 1.00 25.59 127 ASP B O 1
ATOM 2603 N N . TYR B 1 135 ? 43.909 36.484 20.067 1.00 25.78 128 TYR B N 1
ATOM 2604 C CA . TYR B 1 135 ? 42.894 36.601 21.096 1.00 24.69 128 TYR B CA 1
ATOM 2605 C C . TYR B 1 135 ? 43.362 35.976 22.393 1.00 25.15 128 TYR B C 1
ATOM 2606 O O . TYR B 1 135 ? 44.143 35.028 22.400 1.00 27.25 128 TYR B O 1
ATOM 2615 N N . HIS B 1 136 ? 42.873 36.520 23.501 1.00 25.24 129 HIS B N 1
ATOM 2616 C CA . HIS B 1 136 ? 43.221 35.954 24.796 1.00 25.15 129 HIS B CA 1
ATOM 2617 C C . HIS B 1 136 ? 42.169 35.012 25.372 1.00 26.12 129 HIS B C 1
ATOM 2618 O O . HIS B 1 136 ? 42.247 34.629 26.536 1.00 27.40 129 HIS B O 1
ATOM 2625 N N . TRP B 1 137 ? 41.182 34.626 24.573 1.00 25.13 130 TRP B N 1
ATOM 2626 C CA . TRP B 1 137 ? 40.153 33.734 25.085 1.00 24.34 130 TRP B CA 1
ATOM 2627 C C . TRP B 1 137 ? 40.658 32.325 25.388 1.00 24.33 130 TRP B C 1
ATOM 2628 O O . TRP B 1 137 ? 41.487 31.772 24.672 1.00 25.08 130 TRP B O 1
ATOM 2639 N N . SER B 1 138 ? 40.137 31.756 26.470 1.00 24.99 131 SER B N 1
ATOM 2640 C CA . SER B 1 138 ? 40.323 30.349 26.780 1.00 24.48 131 SER B CA 1
ATOM 2641 C C . SER B 1 138 ? 39.417 29.492 25.906 1.00 25.73 131 SER B C 1
ATOM 2642 O O . SER B 1 138 ? 38.519 30.014 25.244 1.00 24.33 131 SER B O 1
ATOM 2645 N N . ASP B 1 139 ? 39.664 28.187 25.916 1.00 24.80 132 ASP B N 1
ATOM 2646 C CA . ASP B 1 139 ? 38.857 27.226 25.180 1.00 26.67 132 ASP B CA 1
ATOM 2647 C C . ASP B 1 139 ? 37.417 27.302 25.673 1.00 25.41 132 ASP B C 1
ATOM 2648 O O . ASP B 1 139 ? 36.470 27.285 24.884 1.00 24.15 132 ASP B O 1
ATOM 2653 N N . LEU B 1 140 ? 37.262 27.388 26.989 1.00 24.93 133 LEU B N 1
ATOM 2654 C CA . LEU B 1 140 ? 35.928 27.481 27.575 1.00 23.96 133 LEU B CA 1
ATOM 2655 C C . LEU B 1 140 ? 35.225 28.773 27.152 1.00 23.71 133 LEU B C 1
ATOM 2656 O O . LEU B 1 140 ? 34.029 28.758 26.843 1.00 21.37 133 LEU B O 1
ATOM 2661 N N . GLU B 1 141 ? 35.964 29.880 27.140 1.00 20.84 134 GLU B N 1
ATOM 2662 C CA . GLU B 1 141 ? 35.379 31.171 26.765 1.00 21.14 134 GLU B CA 1
ATOM 2663 C C . GLU B 1 141 ? 34.944 31.157 25.307 1.00 20.75 134 GLU B C 1
ATOM 2664 O O . GLU B 1 141 ? 33.852 31.617 24.980 1.00 17.84 134 GLU B O 1
ATOM 2670 N N . LYS B 1 142 ? 35.785 30.632 24.421 1.00 19.62 135 LYS B N 1
ATOM 2671 C CA . LYS B 1 142 ? 35.351 30.583 23.032 1.00 19.94 135 LYS B CA 1
ATOM 2672 C C . LYS B 1 142 ? 34.219 29.586 22.780 1.00 19.06 135 LYS B C 1
ATOM 2673 O O . LYS B 1 142 ? 33.335 29.861 21.973 1.00 18.17 135 LYS B O 1
ATOM 2679 N N . SER B 1 143 ? 34.228 28.444 23.459 1.00 18.46 136 SER B N 1
ATOM 2680 C CA . SER B 1 143 ? 33.110 27.520 23.396 1.00 19.11 136 SER B CA 1
ATOM 2681 C C . SER B 1 143 ? 31.829 28.213 23.819 1.00 17.77 136 SER B C 1
ATOM 2682 O O . SER B 1 143 ? 30.788 28.025 23.201 1.00 17.57 136 SER B O 1
ATOM 2685 N N . PHE B 1 144 ? 31.914 29.016 24.874 1.00 17.31 137 PHE B N 1
ATOM 2686 C CA . PHE B 1 144 ? 30.714 29.688 25.354 1.00 14.84 137 PHE B CA 1
ATOM 2687 C C . PHE B 1 144 ? 30.194 30.702 24.348 1.00 15.97 137 PHE B C 1
ATOM 2688 O O . PHE B 1 144 ? 28.988 30.746 24.113 1.00 15.38 137 PHE B O 1
ATOM 2696 N N . ILE B 1 145 ? 31.080 31.504 23.762 1.00 14.85 138 ILE B N 1
ATOM 2697 C CA . ILE B 1 145 ? 30.678 32.469 22.739 1.00 14.69 138 ILE B CA 1
ATOM 2698 C C . ILE B 1 145 ? 29.933 31.768 21.613 1.00 15.64 138 ILE B C 1
ATOM 2699 O O . ILE B 1 145 ? 28.913 32.252 21.108 1.00 14.58 138 ILE B O 1
ATOM 2704 N N . CYS B 1 146 ? 30.453 30.609 21.222 1.00 14.76 139 CYS B N 1
ATOM 2705 C CA . CYS B 1 146 ? 29.840 29.828 20.147 1.00 15.57 139 CYS B CA 1
ATOM 2706 C C . CYS B 1 146 ? 28.463 29.275 20.525 1.00 15.63 139 CYS B C 1
ATOM 2707 O O . CYS B 1 146 ? 27.508 29.398 19.746 1.00 14.58 139 CYS B O 1
ATOM 2710 N N . ARG B 1 147 ? 28.350 28.669 21.708 1.00 14.49 140 ARG B N 1
ATOM 2711 C CA . ARG B 1 147 ? 27.054 28.166 22.154 1.00 15.88 140 ARG B CA 1
ATOM 2712 C C . ARG B 1 147 ? 26.022 29.287 22.301 1.00 15.12 140 ARG B C 1
ATOM 2713 O O . ARG B 1 147 ? 24.879 29.162 21.863 1.00 14.65 140 ARG B O 1
ATOM 2721 N N . TYR B 1 148 ? 26.442 30.386 22.923 1.00 13.06 141 TYR B N 1
ATOM 2722 C CA . TYR B 1 148 ? 25.538 31.512 23.170 1.00 12.75 141 TYR B CA 1
ATOM 2723 C C . TYR B 1 148 ? 25.013 32.090 21.871 1.00 11.97 141 TYR B C 1
ATOM 2724 O O . TYR B 1 148 ? 23.819 32.272 21.703 1.00 13.21 141 TYR B O 1
ATOM 2733 N N . ASN B 1 149 ? 25.923 32.382 20.947 1.00 11.72 142 ASN B N 1
ATOM 2734 C CA . ASN B 1 149 ? 25.523 33.028 19.710 1.00 11.75 142 ASN B CA 1
ATOM 2735 C C . ASN B 1 149 ? 24.828 32.101 18.736 1.00 11.54 142 ASN B C 1
ATOM 2736 O O . ASN B 1 149 ? 23.943 32.535 17.992 1.00 11.92 142 ASN B O 1
ATOM 2741 N N . ALA B 1 150 ? 25.214 30.826 18.740 1.00 12.48 143 ALA B N 1
ATOM 2742 C CA . ALA B 1 150 ? 24.515 29.876 17.885 1.00 13.00 143 ALA B CA 1
ATOM 2743 C C . ALA B 1 150 ? 23.056 29.781 18.307 1.00 12.93 143 ALA B C 1
ATOM 2744 O O . ALA B 1 150 ? 22.173 29.798 17.458 1.00 13.50 143 ALA B O 1
ATOM 2746 N N . ALA B 1 151 ? 22.802 29.683 19.612 1.00 12.62 144 ALA B N 1
ATOM 2747 C CA . ALA B 1 151 ? 21.435 29.669 20.127 1.00 13.39 144 ALA B CA 1
ATOM 2748 C C .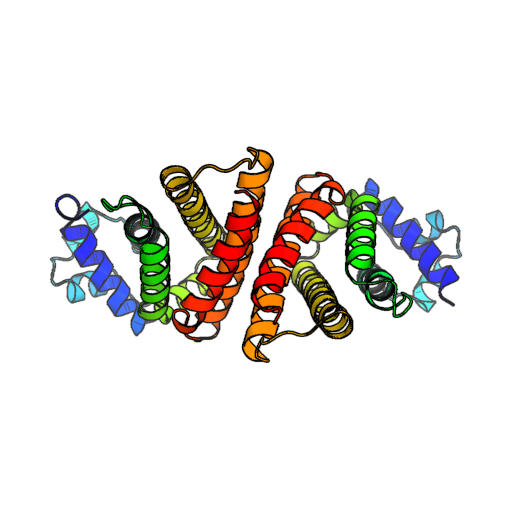 ALA B 1 151 ? 20.678 30.939 19.740 1.00 13.55 144 ALA B C 1
ATOM 2749 O O . ALA B 1 151 ? 19.519 30.882 19.385 1.00 13.95 144 ALA B O 1
ATOM 2751 N N . ALA B 1 152 ? 21.339 32.085 19.819 1.00 13.17 145 ALA B N 1
ATOM 2752 C CA . ALA B 1 152 ? 20.683 33.358 19.529 1.00 13.28 145 ALA B CA 1
ATOM 2753 C C . ALA B 1 152 ? 20.301 33.410 18.060 1.00 13.00 145 ALA B C 1
ATOM 2754 O O . ALA B 1 152 ? 19.152 33.694 17.719 1.00 13.21 145 ALA B O 1
ATOM 2756 N N . ILE B 1 153 ? 21.283 33.136 17.201 1.00 12.58 146 ILE B N 1
ATOM 2757 C CA . ILE B 1 153 ? 21.035 33.216 15.767 1.00 13.57 146 ILE B CA 1
ATOM 2758 C C . ILE B 1 153 ? 19.993 32.187 15.327 1.00 13.09 146 ILE B C 1
ATOM 2759 O O . ILE B 1 153 ? 19.124 32.473 14.500 1.00 13.67 146 ILE B O 1
ATOM 2764 N N . CYS B 1 154 ? 20.075 30.981 15.879 1.00 12.56 147 CYS B N 1
ATOM 2765 C CA . CYS B 1 154 ? 19.077 29.954 15.595 1.00 14.35 147 CYS B CA 1
ATOM 2766 C C . CYS B 1 154 ? 17.665 30.452 15.884 1.00 14.43 147 CYS B C 1
ATOM 2767 O O . CYS B 1 154 ? 16.770 30.328 15.051 1.00 13.77 147 CYS B O 1
ATOM 2770 N N . ALA B 1 155 ? 17.459 31.022 17.063 1.00 13.98 148 ALA B N 1
ATOM 2771 C CA . ALA B 1 155 ? 16.140 31.477 17.471 1.00 14.39 148 ALA B CA 1
ATOM 2772 C C . ALA B 1 155 ? 15.664 32.648 16.621 1.00 14.10 148 ALA B C 1
ATOM 2773 O O . ALA B 1 155 ? 14.505 32.712 16.233 1.00 14.80 148 ALA B O 1
ATOM 2775 N N . ILE B 1 156 ? 16.569 33.573 16.334 1.00 14.94 149 ILE B N 1
ATOM 2776 C CA . ILE B 1 156 ? 16.200 34.810 15.676 1.00 16.65 149 ILE B CA 1
ATOM 2777 C C . ILE B 1 156 ? 15.876 34.559 14.210 1.00 16.41 149 ILE B C 1
ATOM 2778 O O . ILE B 1 156 ? 14.962 35.167 13.655 1.00 16.44 149 ILE B O 1
ATOM 2783 N N . THR B 1 157 ? 16.625 33.660 13.581 1.00 14.77 150 THR B N 1
ATOM 2784 C CA . THR B 1 157 ? 16.339 33.363 12.179 1.00 14.03 150 THR B CA 1
ATOM 2785 C C . THR B 1 157 ? 15.080 32.519 12.026 1.00 15.27 150 THR B C 1
ATOM 2786 O O . THR B 1 157 ? 14.314 32.712 11.086 1.00 15.26 150 THR B O 1
ATOM 2790 N N . ARG B 1 158 ? 14.855 31.580 12.942 1.00 13.54 151 ARG B N 1
ATOM 2791 C CA . ARG B 1 158 ? 13.617 30.824 12.919 1.00 15.12 151 ARG B CA 1
ATOM 2792 C C . ARG B 1 158 ? 12.441 31.781 13.054 1.00 16.09 151 ARG B C 1
ATOM 2793 O O . ARG B 1 158 ? 11.481 31.691 12.290 1.00 15.62 151 ARG B O 1
ATOM 2801 N N . GLU B 1 159 ? 12.512 32.700 14.013 1.00 17.42 152 GLU B N 1
ATOM 2802 C CA . GLU B 1 159 ? 11.383 33.606 14.252 1.00 19.31 152 GLU B CA 1
ATOM 2803 C C . GLU B 1 159 ? 11.123 34.469 13.018 1.00 18.70 152 GLU B C 1
ATOM 2804 O O . GLU B 1 159 ? 9.980 34.673 12.616 1.00 18.92 152 GLU B O 1
ATOM 2810 N N . SER B 1 160 ? 12.188 34.978 12.407 1.00 18.27 153 SER B N 1
ATOM 2811 C CA . SER B 1 160 ? 12.036 35.817 11.221 1.00 17.86 153 SER B CA 1
ATOM 2812 C C . SER B 1 160 ? 11.465 35.022 10.056 1.00 18.09 153 SER B C 1
ATOM 2813 O O . SER B 1 160 ? 10.667 35.540 9.271 1.00 17.46 153 SER B O 1
ATOM 2816 N N . ILE B 1 161 ? 11.868 33.765 9.938 1.00 15.48 154 ILE B N 1
ATOM 2817 C CA . ILE B 1 161 ? 11.317 32.917 8.893 1.00 16.89 154 ILE B CA 1
ATOM 2818 C C . ILE B 1 161 ? 9.822 32.768 9.106 1.00 18.21 154 ILE B C 1
ATOM 2819 O O . ILE B 1 161 ? 9.044 33.021 8.186 1.00 17.27 154 ILE B O 1
ATOM 2824 N N . ILE B 1 162 ? 9.429 32.366 10.310 1.00 18.44 155 ILE B N 1
ATOM 2825 C CA . ILE B 1 162 ? 8.014 32.177 10.615 1.00 18.81 155 ILE B CA 1
ATOM 2826 C C . ILE B 1 162 ? 7.184 33.448 10.448 1.00 20.64 155 ILE B C 1
ATOM 2827 O O . ILE B 1 162 ? 6.075 33.400 9.917 1.00 21.77 155 ILE B O 1
ATOM 2832 N N . ARG B 1 163 ? 7.721 34.580 10.897 1.00 21.62 156 ARG B N 1
ATOM 2833 C CA . ARG B 1 163 ? 7.056 35.879 10.746 1.00 22.35 156 ARG B CA 1
ATOM 2834 C C . ARG B 1 163 ? 6.944 36.329 9.298 1.00 23.30 156 ARG B C 1
ATOM 2835 O O . ARG B 1 163 ? 6.105 37.156 8.971 1.00 23.71 156 ARG B O 1
ATOM 2843 N N . GLY B 1 164 ? 7.793 35.793 8.429 1.00 21.12 157 GLY B N 1
ATOM 2844 C CA . GLY B 1 164 ? 7.845 36.263 7.046 1.00 21.44 157 GLY B CA 1
ATOM 2845 C C . GLY B 1 164 ? 8.618 37.559 6.887 1.00 21.62 157 GLY B C 1
ATOM 2846 O O . GLY B 1 164 ? 8.304 38.368 6.005 1.00 23.21 157 GLY B O 1
ATOM 2847 N N . ASN B 1 165 ? 9.631 37.764 7.732 1.00 21.47 158 ASN B N 1
ATOM 2848 C CA . ASN B 1 165 ? 10.493 38.938 7.641 1.00 21.94 158 ASN B CA 1
ATOM 2849 C C . ASN B 1 165 ? 11.761 38.647 6.856 1.00 22.46 158 ASN B C 1
ATOM 2850 O O . ASN B 1 165 ? 12.145 37.501 6.731 1.00 21.78 158 ASN B O 1
ATOM 2855 N N . SER B 1 166 ? 12.408 39.685 6.340 1.00 21.01 159 SER B N 1
ATOM 2856 C CA . SER B 1 166 ? 13.674 39.505 5.628 1.00 21.56 159 SER B CA 1
ATOM 2857 C C . SER B 1 166 ? 14.818 39.000 6.526 1.00 21.18 159 SER B C 1
ATOM 2858 O O . SER B 1 166 ? 15.139 39.613 7.539 1.00 20.28 159 SER B O 1
ATOM 2861 N N . LEU B 1 167 ? 15.437 37.882 6.155 1.00 20.57 160 LEU B N 1
ATOM 2862 C CA . LEU B 1 167 ? 16.613 37.426 6.898 1.00 20.72 160 LEU B CA 1
ATOM 2863 C C . LEU B 1 167 ? 17.853 38.216 6.500 1.00 20.04 160 LEU B C 1
ATOM 2864 O O . LEU B 1 167 ? 18.709 38.503 7.330 1.00 17.90 160 LEU B O 1
ATOM 2869 N N . GLU B 1 168 ? 17.966 38.579 5.231 1.00 18.61 161 GLU B N 1
ATOM 2870 C CA . GLU B 1 168 ? 19.139 39.331 4.828 1.00 19.49 161 GLU B CA 1
ATOM 2871 C C . GLU B 1 168 ? 19.222 40.664 5.577 1.00 19.12 161 GLU B C 1
ATOM 2872 O O . GLU B 1 168 ? 20.323 41.172 5.826 1.00 16.62 161 GLU B O 1
ATOM 2878 N N . LYS B 1 169 ? 18.064 41.217 5.934 1.00 18.11 162 LYS B N 1
ATOM 2879 C CA . LYS B 1 169 ? 17.993 42.458 6.699 1.00 20.36 162 LYS B CA 1
ATOM 2880 C C . LYS B 1 169 ? 18.644 42.304 8.070 1.00 20.01 162 LYS B C 1
ATOM 2881 O O . LYS B 1 169 ? 19.088 43.288 8.659 1.00 22.88 162 LYS B O 1
ATOM 2887 N N . LEU B 1 170 ? 18.699 41.074 8.568 1.00 18.22 163 LEU B N 1
ATOM 2888 C CA . LEU B 1 170 ? 19.311 40.767 9.871 1.00 17.36 163 LEU B CA 1
ATOM 2889 C C . LEU B 1 170 ? 20.836 40.735 9.800 1.00 16.90 163 LEU B C 1
ATOM 2890 O O . LEU B 1 170 ? 21.538 40.767 10.820 1.00 16.39 163 LEU B O 1
ATOM 2895 N N . TYR B 1 171 ? 21.376 40.664 8.590 1.00 15.67 164 TYR B N 1
ATOM 2896 C CA . TYR B 1 171 ? 22.813 40.488 8.471 1.00 15.18 164 TYR B CA 1
ATOM 2897 C C . TYR B 1 171 ? 23.652 41.468 9.295 1.00 15.76 164 TYR B C 1
ATOM 2898 O O . TYR B 1 171 ? 24.481 41.036 10.099 1.00 13.91 164 TYR B O 1
ATOM 2907 N N . SER B 1 172 ? 23.451 42.769 9.099 1.00 15.41 165 SER B N 1
ATOM 2908 C CA . SER B 1 172 ? 24.336 43.755 9.733 1.00 17.25 165 SER B CA 1
ATOM 2909 C C . SER B 1 172 ? 24.151 43.724 11.234 1.00 16.18 165 SER B C 1
ATOM 2910 O O . SER B 1 172 ? 25.112 43.905 11.981 1.00 17.65 165 SER B O 1
ATOM 2913 N N . GLN B 1 173 ? 22.909 43.495 11.641 1.00 16.33 166 GLN B N 1
ATOM 2914 C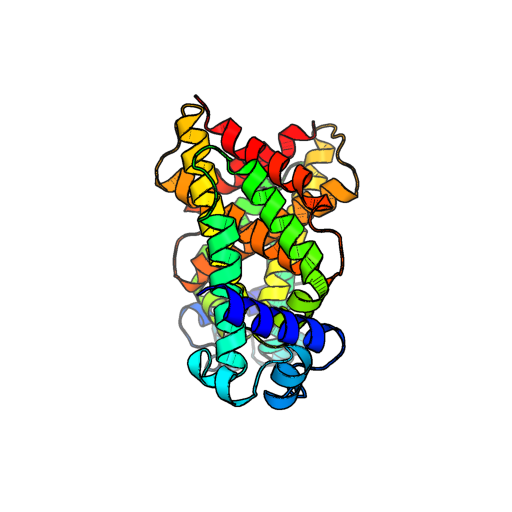 CA . GLN B 1 173 ? 22.532 43.422 13.061 1.00 17.84 166 GLN B CA 1
ATOM 2915 C C . GLN B 1 173 ? 23.312 42.278 13.733 1.00 16.63 166 GLN B C 1
ATOM 2916 O O . GLN B 1 173 ? 23.914 42.441 14.801 1.00 17.61 166 GLN B O 1
ATOM 2922 N N . ILE B 1 174 ? 23.305 41.108 13.107 1.00 14.71 167 ILE B N 1
ATOM 2923 C CA . ILE B 1 174 ? 23.997 39.960 13.660 1.00 15.47 167 ILE B CA 1
ATOM 2924 C C . ILE B 1 174 ? 25.510 40.183 13.661 1.00 15.67 167 ILE B C 1
ATOM 2925 O O . ILE B 1 174 ? 26.177 39.940 14.665 1.00 15.39 167 ILE B O 1
ATOM 2930 N N . VAL B 1 175 ? 26.047 40.644 12.538 1.00 14.56 168 VAL B N 1
ATOM 2931 C CA . VAL B 1 175 ? 27.484 40.817 12.437 1.00 15.32 168 VAL B CA 1
ATOM 2932 C C . VAL B 1 175 ? 27.941 41.806 13.501 1.00 15.55 168 VAL B C 1
ATOM 2933 O O . VAL B 1 175 ? 28.933 41.572 14.172 1.00 15.95 168 VAL B O 1
ATOM 2937 N N . ASN B 1 176 ? 27.219 42.906 13.656 1.00 16.31 169 ASN B N 1
ATOM 2938 C CA . ASN B 1 176 ? 27.652 43.915 14.626 1.00 16.59 169 ASN B CA 1
ATOM 2939 C C . ASN B 1 176 ? 27.706 43.369 16.048 1.00 15.92 169 ASN B C 1
ATOM 2940 O O . ASN B 1 176 ? 28.676 43.632 16.783 1.00 16.44 169 ASN B O 1
ATOM 2945 N N . LEU B 1 177 ? 26.678 42.613 16.440 1.00 14.97 170 LEU B N 1
ATOM 2946 C CA . LEU B 1 177 ? 26.680 42.034 17.789 1.00 13.94 170 LEU B CA 1
ATOM 2947 C C . LEU B 1 177 ? 27.781 40.996 17.975 1.00 15.91 170 LEU B C 1
ATOM 2948 O O . LEU B 1 177 ? 28.416 40.909 19.053 1.00 13.57 170 LEU B O 1
ATOM 2953 N N . LEU B 1 178 ? 28.023 40.196 16.937 1.00 14.40 171 LEU B N 1
ATOM 2954 C CA . LEU B 1 178 ? 29.121 39.233 17.026 1.00 16.42 171 LEU B CA 1
ATOM 2955 C C . LEU B 1 178 ? 30.499 39.881 17.111 1.00 15.04 171 LEU B C 1
ATOM 2956 O O . LEU B 1 178 ? 31.308 39.488 17.955 1.00 15.87 171 LEU B O 1
ATOM 2961 N N . LEU B 1 179 ? 30.759 40.854 16.251 1.00 15.73 172 LEU B N 1
ATOM 2962 C CA . LEU B 1 179 ? 32.058 41.521 16.224 1.00 17.25 172 LEU B CA 1
ATOM 2963 C C . LEU B 1 179 ? 32.267 42.191 17.581 1.00 16.36 172 LEU B C 1
ATOM 2964 O O . LEU B 1 179 ? 33.377 42.222 18.083 1.00 18.55 172 LEU B O 1
ATOM 2969 N N . ALA B 1 180 ? 31.191 42.719 18.171 1.00 16.35 173 ALA B N 1
ATOM 2970 C CA . ALA B 1 180 ? 31.330 43.434 19.451 1.00 16.68 173 ALA B CA 1
ATOM 2971 C C . ALA B 1 180 ? 31.795 42.518 20.575 1.00 15.94 173 ALA B C 1
ATOM 2972 O O . ALA B 1 180 ? 32.637 42.886 21.413 1.00 16.37 173 ALA B O 1
ATOM 2974 N N . GLN B 1 181 ? 31.236 41.312 20.597 1.00 15.73 174 GLN B N 1
ATOM 2975 C CA . GLN B 1 181 ? 31.646 40.282 21.536 1.00 14.85 174 GLN B CA 1
ATOM 2976 C C . GLN B 1 181 ? 33.062 39.795 21.323 1.00 18.09 174 GLN B C 1
ATOM 2977 O O . GLN B 1 181 ? 33.804 39.627 22.279 1.00 19.24 174 GLN B O 1
ATOM 2983 N N . ILE B 1 182 ? 33.443 39.563 20.074 1.00 17.16 175 ILE B N 1
ATOM 2984 C CA . ILE B 1 182 ? 34.763 39.022 19.810 1.00 19.52 175 ILE B CA 1
ATOM 2985 C C . ILE B 1 182 ? 35.816 40.078 20.133 1.00 19.42 175 ILE B C 1
ATOM 2986 O O . ILE B 1 182 ? 36.897 39.754 20.633 1.00 20.26 175 ILE B O 1
ATOM 2991 N N . LYS B 1 183 ? 35.500 41.338 19.859 1.00 19.87 176 LYS B N 1
ATOM 2992 C CA . LYS B 1 183 ? 36.480 42.419 20.038 1.00 22.08 176 LYS B CA 1
ATOM 2993 C C . LYS B 1 183 ? 36.995 42.479 21.477 1.00 21.26 176 LYS B C 1
ATOM 2994 O O . LYS B 1 183 ? 38.145 42.851 21.729 1.00 21.74 176 LYS B O 1
ATOM 3000 N N . ILE B 1 184 ? 36.166 42.122 22.447 1.00 20.82 177 ILE B N 1
ATOM 3001 C CA . ILE B 1 184 ? 36.632 42.223 23.827 1.00 20.68 177 ILE B CA 1
ATOM 3002 C C . ILE B 1 184 ? 37.727 41.224 24.183 1.00 21.32 177 ILE B C 1
ATOM 3003 O O . ILE B 1 184 ? 38.425 41.401 25.192 1.00 21.13 177 ILE B O 1
ATOM 3008 N N . PHE B 1 185 ? 37.885 40.185 23.370 1.00 20.35 178 PHE B N 1
ATOM 3009 C CA . PHE B 1 185 ? 38.960 39.220 23.595 1.00 21.40 178 PHE B CA 1
ATOM 3010 C C . PHE B 1 185 ? 40.225 39.462 22.777 1.00 21.71 178 PHE B C 1
ATOM 3011 O O . PHE B 1 185 ? 41.206 38.750 22.930 1.00 21.64 178 PHE B O 1
ATOM 3019 N N . GLU B 1 186 ? 40.190 40.466 21.914 1.00 23.41 179 GLU B N 1
ATOM 3020 C CA . GLU B 1 186 ? 41.320 40.736 21.028 1.00 25.30 179 GLU B CA 1
ATOM 3021 C C . GLU B 1 186 ? 42.452 41.332 21.857 1.00 25.92 179 GLU B C 1
ATOM 3022 O O . GLU B 1 186 ? 42.226 42.141 22.756 1.00 24.94 179 GLU B O 1
ATOM 3028 N N . SER B 1 187 ? 43.684 40.937 21.568 1.00 25.03 180 SER B N 1
ATOM 3029 C CA . SER B 1 187 ? 44.763 41.294 22.475 1.00 26.18 180 SER B CA 1
ATOM 3030 C C . SER B 1 187 ? 45.444 42.607 22.120 1.00 26.12 180 SER B C 1
ATOM 3031 O O . SER B 1 187 ? 45.661 42.854 20.937 1.00 27.94 180 SER B O 1
ATOM 3034 N N . LEU B 1 188 ? 45.779 43.420 22.997 1.00 26.06 181 LEU B N 1
#

Secondary structure (P-SEA, 3-state):
cccccaaaaaaaaaaaaaaaccccccccaaaaaaaacccccccccccccaaaaaaaaaacccccccccccccccaaaaaaaaaaaaaaaaaaaaaaaacccaaaaaaaaaaaaaaaaaaaaaaacccccccaaaaaaaaaaaaaaaaaaaaaaaaaccccccaaaaaaaaaaaaaaaac/caaaaaaaaaaaaaaacccccccccaaaaaaaacccccccccccccaaaaaaaaa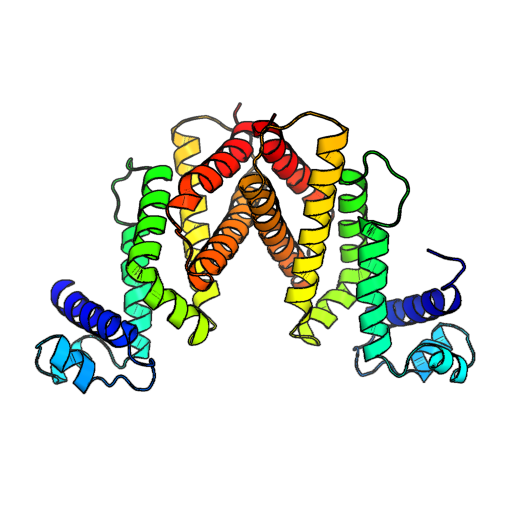aaaaaaacccccccccaaaaaaaaaaaaaaaaaaaaaaaccccaaaaaaaaaaaaaaaaaaaaaaaaccccccaaaaaaaaaaaaaaaaaaaaaaaaaccccccaaaaaaaaaaaaaaaacc

Sequence (356 aa):
MEKSIITQKIIAKAFKDLMQSNAYHQISVSDIMQTAKIRRQTFYNYFQNQEELLSWIFENDFAELINDNSDYYGWQNELLLLLRYLDENQIFYQKIFVIDKNFEHFFLIQWENLLDKVIFDQEKKSDYHWSDLEKSFICRYNAAAICAITRESIIRGNSLEKLYSQIVNLLLAQIKIFESIITQKIIAKAFKDLMQSNAYHQISVSDIMQTAKIRRQTFYNYFQNQEELLSWIFENDFAELINDNSDYYGWQNELLLLLRYLDENQIFYQKIFVIDKNFEHFFLIQWENLLDKVIFDQEKKSDYHWSDLEKSFICRYNAAAICAITRESIIRGNSLEKLYSQIVNLLLAQIKIFES

B-factor: mean 23.22, std 6.34, range [10.22, 65.75]

InterPro domains:
  IPR001647 DNA-binding HTH domain, TetR-type [PF00440] (23-61)
  IPR001647 DNA-binding HTH domain, TetR-type [PS50977] (12-72)
  IPR009057 Homedomain-like superfamily [SSF46689] (9-74)
  IPR012738 Transcription regulator DhaS [TIGR02366] (11-182)
  IPR036271 Tetracyclin repressor-like, C-terminal domain superfamily [SSF48498] (79-187)
  IPR039532 Transcriptional regulator TetR, C-terminal, Firmicutes type [PF14278] (82-164)
  IPR050624 Nucleoid occlusion factor SlmA/HTH-type transcriptional regulator [PTHR43479] (8-120)

Foldseek 3Di:
DDDVCPLLVLLLVLLLVCLVPDQNVPQFLVSSCVSSVHDSVVVVVPAPTPVRSVVVCLVPVLCCLQPVDDDLQPLLVSVLVVLVVCLVSLSVVLNCVVVPVCVLVSLLVSQLVSLVSNVVSVVSVDPFPADPVRSNCLSNVLSVVVSVVSVVCSNVVHRRSVCSVVSVVVSVVVRVVRD/DVPLLVLLLVLLLVCLLPDQPVPAALVSSCVSSVHPSVVCVVPAPGPVRSVVVCLVVVLCCLQPVDDLLCALLNSLLSVLVVCLVSLSVLLNCVVPPVCVLVVQLVSQLSSLVRNVVNVVVVAPFDDDPVRSNVLSNVLSVVLSVVSSVCSNVVHRSSVCSVVSVVVSCVVRVVGGD

Organism: Lactococcus lactis subsp. lactis (strain IL1403) (NCBI:txid272623)